Protein AF-A0A2W4S541-F1 (afdb_monomer_lite)

Foldseek 3Di:
DDDDDPDPDPDDDDPPDDDPPPQADPDLDQPQAQPDFAWEDDDQKIWTHRLAFQKIWIAGVVGHTDDIQGDDDDFAFCDPVNLVVVLVVLVPDDDDPRHDPVCSVCSSVPHDHDRTHGQFHYWYAAPQRKIWTWGRDDPPDFKIKIFIAHNVNHTQDIDIDDGQWDFPHHYPFWTWTWHADPVRDIDTDIDTDDRPDDPPDD

Sequence (202 aa):
MGQPVNRITAARESPRWGHDIGGLPPALYVPFSVEMFPFAFHDTTVYVGTGTTFSVRRWANSGSLLAEVRWQGALRPVSQADAERYREVMERRARPRHFDSRAWNRYPSEVPFPEFMPTYQRLLVDTEGNLWVEQFRTPWEDQPRWWVFDTQGVWLGEVVTPKYFYIFEIGTDYLLGVRRDQLGVEHVTMLPLLRDGRRDAH

pLDDT: mean 82.74, std 19.47, range [33.94, 98.31]

Structure (mmCIF, N/CA/C/O backbone):
data_AF-A0A2W4S541-F1
#
_entry.id   AF-A0A2W4S541-F1
#
loop_
_atom_site.group_PDB
_atom_site.id
_atom_site.type_symbol
_atom_site.label_atom_id
_atom_site.label_alt_id
_atom_site.label_comp_id
_atom_site.label_asym_id
_atom_site.label_entity_id
_atom_site.label_seq_id
_atom_site.pdbx_PDB_ins_code
_atom_site.Cartn_x
_atom_site.Cartn_y
_atom_site.Cartn_z
_atom_site.occupancy
_atom_site.B_iso_or_equiv
_atom_site.auth_seq_id
_atom_site.auth_comp_id
_atom_site.auth_asym_id
_atom_site.auth_atom_id
_atom_site.pdbx_PDB_model_num
ATOM 1 N N . MET A 1 1 ? -25.458 -20.809 14.751 1.00 36.53 1 MET A N 1
ATOM 2 C CA . MET A 1 1 ? -24.909 -21.324 13.477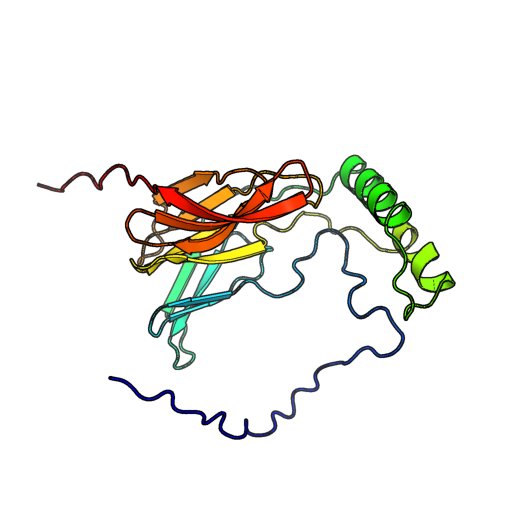 1.00 36.53 1 MET A CA 1
ATOM 3 C C . MET A 1 1 ? -25.489 -20.481 12.354 1.00 36.53 1 MET A C 1
ATOM 5 O O . MET A 1 1 ? -26.666 -20.628 12.051 1.00 36.53 1 MET A O 1
ATOM 9 N N . GLY A 1 2 ? -24.728 -19.512 11.841 1.00 34.47 2 GLY A N 1
ATOM 10 C CA . GLY A 1 2 ? -25.192 -18.628 10.769 1.00 34.47 2 GLY A CA 1
ATOM 11 C C . GLY A 1 2 ? -25.123 -19.354 9.432 1.00 34.47 2 GLY A C 1
ATOM 12 O O . GLY A 1 2 ? -24.052 -19.814 9.047 1.00 34.47 2 GLY A O 1
ATOM 13 N N . GLN A 1 3 ? -26.259 -19.505 8.753 1.00 34.78 3 GLN A N 1
ATOM 14 C CA . GLN A 1 3 ? -26.269 -20.053 7.401 1.00 34.78 3 GLN A CA 1
ATOM 15 C C . GLN A 1 3 ? -25.716 -19.012 6.416 1.00 34.78 3 GLN A C 1
ATOM 17 O O . GLN A 1 3 ? -26.119 -17.849 6.493 1.00 34.78 3 GLN A O 1
ATOM 22 N N . PRO A 1 4 ? -24.818 -19.391 5.489 1.00 36.41 4 PRO A N 1
ATOM 23 C CA . PRO A 1 4 ? -24.344 -18.481 4.458 1.00 36.41 4 PRO A CA 1
ATOM 24 C C . PRO A 1 4 ? -25.509 -18.093 3.542 1.00 36.41 4 PRO A C 1
ATOM 26 O O . PRO A 1 4 ? -26.134 -18.937 2.898 1.00 36.41 4 PRO A O 1
ATOM 29 N N . VAL A 1 5 ? -25.814 -16.798 3.486 1.00 45.81 5 VAL A N 1
ATOM 30 C CA . VAL A 1 5 ? -26.844 -16.266 2.594 1.00 45.81 5 VAL A CA 1
ATOM 31 C C . VAL A 1 5 ? -26.219 -16.108 1.208 1.00 45.81 5 VAL A C 1
ATOM 33 O O . VAL A 1 5 ? -25.617 -15.085 0.898 1.00 45.81 5 VAL A O 1
ATOM 36 N N . ASN A 1 6 ? -26.354 -17.131 0.361 1.00 41.34 6 ASN A N 1
ATOM 37 C CA . ASN A 1 6 ? -25.975 -17.106 -1.060 1.00 41.34 6 ASN A CA 1
ATOM 38 C C . ASN A 1 6 ? -26.926 -16.207 -1.880 1.00 41.34 6 ASN A C 1
ATOM 40 O O . ASN A 1 6 ? -27.585 -16.653 -2.818 1.00 41.34 6 ASN A O 1
ATOM 44 N N . ARG A 1 7 ? -27.040 -14.925 -1.524 1.00 41.69 7 ARG A N 1
ATOM 45 C CA . ARG A 1 7 ? -27.699 -13.919 -2.362 1.00 41.69 7 ARG A CA 1
ATOM 46 C C . ARG A 1 7 ? -26.689 -12.862 -2.770 1.00 41.69 7 ARG A C 1
ATOM 48 O O . ARG A 1 7 ? -26.536 -11.837 -2.116 1.00 41.69 7 ARG A O 1
ATOM 55 N N . ILE A 1 8 ? -26.060 -13.094 -3.915 1.00 48.28 8 ILE A N 1
ATOM 56 C CA . ILE A 1 8 ? -25.584 -11.999 -4.754 1.00 48.28 8 ILE A CA 1
ATOM 57 C C . ILE A 1 8 ? -26.853 -11.425 -5.391 1.00 48.28 8 ILE A C 1
ATOM 59 O O . ILE A 1 8 ? -27.434 -12.029 -6.290 1.00 48.28 8 ILE A O 1
ATOM 63 N N . THR A 1 9 ? -27.374 -10.327 -4.841 1.00 47.88 9 THR A N 1
ATOM 64 C CA . THR A 1 9 ? -28.484 -9.609 -5.483 1.00 47.88 9 THR A CA 1
ATOM 65 C C . THR A 1 9 ? -27.990 -9.078 -6.826 1.00 47.88 9 THR A C 1
ATOM 67 O O . THR A 1 9 ? -26.821 -8.705 -6.939 1.00 47.88 9 THR A O 1
ATOM 70 N N . ALA A 1 10 ? -28.857 -9.035 -7.840 1.00 44.69 10 ALA A N 1
ATOM 71 C CA . ALA A 1 10 ? -28.513 -8.401 -9.106 1.00 44.69 10 ALA A CA 1
ATOM 72 C C . ALA A 1 10 ? -28.068 -6.960 -8.823 1.00 44.69 10 ALA A C 1
ATOM 74 O O . ALA A 1 10 ? -28.863 -6.136 -8.360 1.00 44.69 10 ALA A O 1
ATOM 75 N N . ALA A 1 11 ? -26.786 -6.662 -9.048 1.00 45.53 11 ALA A N 1
ATOM 76 C CA . ALA A 1 11 ? -26.329 -5.286 -9.070 1.00 45.53 11 ALA A CA 1
ATOM 77 C C . ALA A 1 11 ? -27.187 -4.569 -10.117 1.00 45.53 11 ALA A C 1
ATOM 79 O O . ALA A 1 11 ? -27.281 -5.038 -11.252 1.00 45.53 11 ALA A O 1
ATOM 80 N N . ARG A 1 12 ? -27.864 -3.476 -9.735 1.00 41.66 12 ARG A N 1
ATOM 81 C CA . ARG A 1 12 ? -28.489 -2.596 -10.730 1.00 41.66 12 ARG A CA 1
ATOM 82 C C . ARG A 1 12 ? -27.408 -2.272 -11.745 1.00 41.66 12 ARG A C 1
ATOM 84 O O . ARG A 1 12 ? -26.346 -1.804 -11.333 1.00 41.66 12 ARG A O 1
ATOM 91 N N . GLU A 1 13 ? -27.677 -2.550 -13.018 1.00 40.62 13 GLU A N 1
ATOM 92 C CA . GLU A 1 13 ? -26.783 -2.193 -14.112 1.00 40.62 13 GLU A CA 1
ATOM 93 C C . GLU A 1 13 ? -26.342 -0.746 -13.904 1.00 40.62 13 GLU A C 1
ATOM 95 O O . GLU A 1 13 ? -27.140 0.195 -13.927 1.00 40.62 13 GLU A O 1
ATOM 100 N N . SER A 1 14 ? -25.068 -0.579 -13.568 1.00 37.69 14 SER A N 1
ATOM 101 C CA . SER A 1 14 ? -24.466 0.735 -13.551 1.00 37.69 14 SER A CA 1
ATOM 102 C C . SER A 1 14 ? -24.134 1.036 -15.007 1.00 37.69 14 SER A C 1
ATOM 104 O O . SER A 1 14 ? -23.421 0.242 -15.615 1.00 37.69 14 SER A O 1
ATOM 106 N N . PRO A 1 15 ? -24.550 2.176 -15.579 1.00 33.94 15 PRO A N 1
ATOM 107 C CA . PRO A 1 15 ? -24.116 2.595 -16.915 1.00 33.94 15 PRO A CA 1
ATOM 108 C C . PRO A 1 15 ? -22.627 2.997 -16.942 1.00 33.94 15 PRO A C 1
ATOM 110 O O . PRO A 1 15 ? -22.165 3.671 -17.861 1.00 33.94 15 PRO A O 1
ATOM 113 N N . ARG A 1 16 ? -21.860 2.629 -15.907 1.00 40.94 16 ARG A N 1
ATOM 114 C CA . ARG A 1 16 ? -20.414 2.788 -15.851 1.00 40.94 16 ARG A CA 1
ATOM 115 C C . ARG A 1 16 ? -19.795 1.683 -16.689 1.00 40.94 16 ARG A C 1
ATOM 117 O O . ARG A 1 16 ? -19.621 0.557 -16.236 1.00 40.94 16 ARG A O 1
ATOM 124 N N . TRP A 1 17 ? -19.482 2.044 -17.922 1.00 40.72 17 TRP A N 1
ATOM 125 C CA . TRP A 1 17 ? -18.640 1.273 -18.816 1.00 40.72 17 TRP A CA 1
ATOM 126 C C . TRP A 1 17 ? -17.334 0.902 -18.101 1.00 40.72 17 TRP A C 1
ATOM 128 O O . TRP A 1 17 ? -16.545 1.773 -17.740 1.00 40.72 17 TRP A O 1
ATOM 138 N N . GLY A 1 18 ? -17.118 -0.393 -17.877 1.00 45.09 18 GLY A N 1
ATOM 139 C CA . GLY A 1 18 ? -15.777 -0.924 -17.680 1.00 45.09 18 GLY A CA 1
ATOM 140 C C . GLY A 1 18 ? -15.145 -1.061 -19.057 1.00 45.09 18 GLY A C 1
ATOM 141 O O . GLY A 1 18 ? -15.706 -1.732 -19.921 1.00 45.09 18 GLY A O 1
ATOM 142 N N . HIS A 1 19 ? -14.019 -0.396 -19.293 1.00 38.44 19 HIS A N 1
ATOM 143 C CA . HIS A 1 19 ? -13.246 -0.648 -20.501 1.00 38.44 19 HIS A CA 1
ATOM 144 C C . HIS A 1 19 ? -12.599 -2.030 -20.376 1.00 38.44 19 HIS A C 1
ATOM 146 O O . HIS A 1 19 ? -11.595 -2.181 -19.686 1.00 38.44 19 HIS A O 1
ATOM 152 N N . ASP A 1 20 ? -13.172 -3.032 -21.041 1.00 40.34 20 ASP A N 1
ATOM 153 C CA . ASP A 1 20 ? -12.415 -4.221 -21.417 1.00 40.34 20 ASP A CA 1
ATOM 154 C C . ASP A 1 20 ? -11.566 -3.839 -22.631 1.00 40.34 20 ASP A C 1
ATOM 156 O O . ASP A 1 20 ? -12.076 -3.610 -23.733 1.00 40.34 20 ASP A O 1
ATOM 160 N N . ILE A 1 21 ? -10.268 -3.650 -22.408 1.00 42.09 21 ILE A N 1
ATOM 161 C CA . ILE A 1 21 ? -9.333 -3.261 -23.461 1.00 42.09 21 ILE A CA 1
ATOM 162 C C . ILE A 1 21 ? -8.914 -4.529 -24.214 1.00 42.09 21 ILE A C 1
ATOM 164 O O . ILE A 1 21 ? -7.784 -4.999 -24.108 1.00 42.09 21 ILE A O 1
ATOM 168 N N . GLY A 1 22 ? -9.844 -5.112 -24.968 1.00 35.97 22 GLY A N 1
ATOM 169 C CA . GLY A 1 22 ? -9.565 -6.262 -25.821 1.00 35.97 22 GLY A CA 1
ATOM 170 C C . GLY A 1 22 ? -8.505 -5.930 -26.880 1.00 35.97 22 GLY A C 1
ATOM 171 O O . GLY A 1 22 ? -8.660 -4.989 -27.655 1.00 35.97 22 GLY A O 1
ATOM 172 N N . GLY A 1 23 ? -7.423 -6.713 -26.925 1.00 46.31 23 GLY A N 1
ATOM 173 C CA . GLY A 1 23 ? -6.387 -6.640 -27.968 1.00 46.31 23 GLY A CA 1
ATOM 174 C C . GLY A 1 23 ? -5.182 -5.747 -27.653 1.00 46.31 23 GLY A C 1
ATOM 175 O O . GLY A 1 23 ? -4.138 -5.903 -28.286 1.00 46.31 23 GLY A O 1
ATOM 176 N N . LEU A 1 24 ? -5.269 -4.889 -26.637 1.00 45.06 24 LEU A N 1
ATOM 177 C CA . LEU A 1 24 ? -4.089 -4.418 -25.915 1.00 45.06 24 LEU A CA 1
ATOM 178 C C . LEU A 1 24 ? -3.865 -5.370 -24.742 1.00 45.06 24 LEU A C 1
ATOM 180 O O . LEU A 1 24 ? -4.820 -5.965 -24.247 1.00 45.06 24 LEU A O 1
ATOM 184 N N . PRO A 1 25 ? -2.631 -5.564 -24.276 1.00 49.47 25 PRO A N 1
ATOM 185 C CA . PRO A 1 25 ? -2.448 -6.247 -23.017 1.00 49.47 25 PRO A CA 1
ATOM 186 C C . PRO A 1 25 ? -3.213 -5.504 -21.915 1.00 49.47 25 PRO A C 1
ATOM 188 O O . PRO A 1 25 ? -2.869 -4.348 -21.670 1.00 49.47 25 PRO A O 1
ATOM 191 N N . PRO A 1 26 ? -4.199 -6.120 -21.222 1.00 45.16 26 PRO A N 1
ATOM 192 C CA . PRO A 1 26 ? -5.021 -5.458 -20.197 1.00 45.16 26 PRO A CA 1
ATOM 193 C C . PRO A 1 26 ? -4.237 -4.955 -18.970 1.00 45.16 26 PRO A C 1
ATOM 195 O O . PRO A 1 26 ? -4.822 -4.565 -17.971 1.00 45.16 26 PRO A O 1
ATOM 198 N N . ALA A 1 27 ? -2.909 -5.034 -19.018 1.00 48.97 27 ALA A N 1
ATOM 199 C CA . ALA A 1 27 ? -2.000 -5.026 -17.887 1.00 48.97 27 ALA A CA 1
ATOM 200 C C . ALA A 1 27 ? -0.579 -4.609 -18.310 1.00 48.97 27 ALA A C 1
ATOM 202 O O . ALA A 1 27 ? 0.415 -5.041 -17.728 1.00 48.97 27 ALA A O 1
ATOM 203 N N . LEU A 1 28 ? -0.434 -3.812 -19.368 1.00 52.59 28 LEU A N 1
ATOM 204 C CA . LEU A 1 28 ? 0.818 -3.099 -19.594 1.00 52.59 28 LEU A CA 1
ATOM 205 C C . LEU A 1 28 ? 0.738 -1.774 -18.822 1.00 52.59 28 LEU A C 1
ATOM 207 O O . LEU A 1 28 ? 0.406 -0.712 -19.341 1.00 52.59 28 LEU A O 1
ATOM 211 N N . TYR A 1 29 ? 0.927 -1.938 -17.510 1.00 63.91 29 TYR A N 1
ATOM 212 C CA . TYR A 1 29 ? 0.880 -0.922 -16.466 1.00 63.91 29 TYR A CA 1
ATOM 213 C C . TYR A 1 29 ? 1.952 0.127 -16.679 1.00 63.91 29 TYR A C 1
ATOM 215 O O . TYR A 1 29 ? 3.129 -0.242 -16.731 1.00 63.91 29 TYR A O 1
ATOM 223 N N . VAL A 1 30 ? 1.570 1.409 -16.665 1.00 72.56 30 VAL A N 1
ATOM 224 C CA . VAL A 1 30 ? 2.531 2.511 -16.501 1.00 72.56 30 VAL A CA 1
ATOM 225 C C . VAL A 1 30 ? 3.562 2.071 -15.451 1.00 72.56 30 VAL A C 1
ATOM 227 O O . VAL A 1 30 ? 3.147 1.662 -14.359 1.00 72.56 30 VAL A O 1
ATOM 230 N N . PRO A 1 31 ? 4.865 2.013 -15.787 1.00 84.62 31 PRO A N 1
ATOM 231 C CA . PRO A 1 31 ? 5.891 1.544 -14.878 1.00 84.62 31 PRO A CA 1
ATOM 232 C C . PRO A 1 31 ? 5.725 2.206 -13.520 1.00 84.62 31 PRO A C 1
ATOM 234 O O . PRO A 1 31 ? 5.473 3.404 -13.444 1.00 84.62 31 PRO A O 1
ATOM 237 N N . PHE A 1 32 ? 5.833 1.416 -12.456 1.00 87.94 32 PHE A N 1
ATOM 238 C CA . PHE A 1 32 ? 5.647 1.913 -11.094 1.00 87.94 32 PHE A CA 1
ATOM 239 C C . PHE A 1 32 ? 4.286 2.595 -10.869 1.00 87.94 32 PHE A C 1
ATOM 241 O O . PHE A 1 32 ? 4.205 3.643 -10.244 1.00 87.94 32 PHE A O 1
ATOM 248 N N . SER A 1 33 ? 3.198 2.016 -11.374 1.00 82.75 33 SER A N 1
ATOM 249 C CA . SER A 1 33 ? 1.837 2.434 -11.021 1.00 82.75 33 SER A CA 1
ATOM 250 C C . SER A 1 33 ? 1.198 1.462 -10.037 1.00 82.75 33 SER A C 1
ATOM 252 O O . SER A 1 33 ? 1.623 0.314 -9.896 1.00 82.75 33 SER A O 1
ATOM 254 N N . VAL A 1 34 ? 0.170 1.938 -9.338 1.00 79.69 34 VAL A N 1
ATOM 255 C CA . VAL A 1 34 ? -0.677 1.088 -8.502 1.00 79.69 34 VAL A CA 1
ATOM 256 C C . VAL A 1 34 ? -1.827 0.587 -9.372 1.00 79.69 34 VAL A C 1
ATOM 258 O O . VAL A 1 34 ? -2.580 1.394 -9.912 1.00 79.69 34 VAL A O 1
ATOM 261 N N . GLU A 1 35 ? -1.937 -0.733 -9.544 1.00 63.09 35 GLU A N 1
ATOM 262 C CA . GLU A 1 35 ? -2.880 -1.351 -10.495 1.00 63.09 35 GLU A CA 1
ATOM 263 C C . GLU A 1 35 ? -4.349 -1.028 -10.185 1.00 63.09 35 GLU A C 1
ATOM 265 O O . GLU A 1 35 ? -5.175 -0.876 -11.082 1.00 63.09 35 GLU A O 1
ATOM 270 N N . MET A 1 36 ? -4.665 -0.907 -8.898 1.00 68.19 36 MET A N 1
ATOM 271 C CA . MET A 1 36 ? -5.979 -0.560 -8.380 1.00 68.19 36 MET A CA 1
ATOM 272 C C . MET A 1 36 ? -5.788 0.391 -7.206 1.00 68.19 36 MET A C 1
ATOM 274 O O . MET A 1 36 ? -4.907 0.173 -6.376 1.00 68.19 36 MET A O 1
ATOM 278 N N . PHE A 1 37 ? -6.621 1.427 -7.115 1.00 77.94 37 PHE A N 1
ATOM 279 C CA . PHE A 1 37 ? -6.626 2.322 -5.960 1.00 77.94 37 PHE A CA 1
ATOM 280 C C . PHE A 1 37 ? -6.703 1.497 -4.664 1.00 77.94 37 PHE A C 1
ATOM 282 O O . PHE A 1 37 ? -7.662 0.731 -4.506 1.00 77.94 37 PHE A O 1
ATOM 289 N N . PRO A 1 38 ? -5.712 1.602 -3.758 1.00 89.69 38 PRO A N 1
ATOM 290 C CA . PRO A 1 38 ? -5.692 0.791 -2.554 1.00 89.69 38 PRO A CA 1
ATOM 291 C C . PRO A 1 38 ? -6.937 1.049 -1.713 1.00 89.69 38 PRO A C 1
ATOM 293 O O . PRO A 1 38 ? -7.277 2.199 -1.425 1.00 89.69 38 PRO A O 1
ATOM 296 N N . PHE A 1 39 ? -7.604 -0.020 -1.293 1.00 94.62 39 PHE A N 1
ATOM 297 C CA . PHE A 1 39 ? -8.741 0.069 -0.391 1.00 94.62 39 PHE A CA 1
ATOM 298 C C . PHE A 1 39 ? -8.688 -1.021 0.673 1.00 94.62 39 PHE A C 1
ATOM 300 O O . PHE A 1 39 ? -8.081 -2.072 0.477 1.00 94.62 39 PHE A O 1
ATOM 307 N N . ALA A 1 40 ? -9.346 -0.757 1.794 1.00 95.38 40 ALA A N 1
ATOM 308 C CA . ALA A 1 40 ? -9.603 -1.737 2.837 1.00 95.38 40 ALA A CA 1
ATOM 309 C C . ALA A 1 40 ? -10.965 -1.461 3.477 1.00 95.38 40 ALA A C 1
ATOM 311 O O . ALA A 1 40 ? -11.540 -0.382 3.314 1.00 95.38 40 ALA A O 1
ATOM 312 N N . PHE A 1 41 ? -11.488 -2.436 4.206 1.00 92.94 41 PHE A N 1
ATOM 313 C CA . PHE A 1 41 ? -12.773 -2.327 4.876 1.00 92.94 41 PHE A CA 1
ATOM 314 C C . PHE A 1 41 ? -12.702 -2.957 6.258 1.00 92.94 41 PHE A C 1
ATOM 316 O O . PHE A 1 41 ? -12.075 -3.999 6.429 1.00 92.94 41 PHE A O 1
ATOM 323 N N . HIS A 1 42 ? -13.370 -2.327 7.215 1.00 92.44 42 HIS A N 1
ATOM 324 C CA . HIS A 1 42 ? -13.561 -2.853 8.558 1.00 92.44 42 HIS A CA 1
ATOM 325 C C . HIS A 1 42 ? -14.909 -2.367 9.094 1.00 92.44 42 HIS A C 1
ATOM 327 O O . HIS A 1 42 ? -15.207 -1.171 9.036 1.00 92.44 42 HIS A O 1
ATOM 333 N N . ASP A 1 43 ? -15.732 -3.294 9.581 1.00 91.31 43 ASP A N 1
ATOM 334 C CA . ASP A 1 43 ? -17.096 -3.079 10.078 1.00 91.31 43 ASP A CA 1
ATOM 335 C C . ASP A 1 43 ? -18.044 -2.324 9.139 1.00 91.31 43 ASP A C 1
ATOM 337 O O . ASP A 1 43 ? -18.782 -2.923 8.366 1.00 91.31 43 ASP A O 1
ATOM 341 N N . THR A 1 44 ? -18.091 -0.998 9.248 1.00 92.50 44 THR A N 1
ATOM 342 C CA . THR A 1 44 ? -18.932 -0.101 8.435 1.00 92.50 44 THR A CA 1
ATOM 343 C C . THR A 1 44 ? -18.109 1.005 7.783 1.00 92.50 44 THR A C 1
ATOM 345 O O . THR A 1 44 ? -18.655 1.969 7.248 1.00 92.50 44 THR A O 1
ATOM 348 N N . THR A 1 45 ? -16.787 0.860 7.816 1.00 93.25 45 THR A N 1
ATOM 349 C CA . THR A 1 45 ? -15.825 1.872 7.410 1.00 93.25 45 THR A CA 1
ATOM 350 C C . THR A 1 45 ? -15.018 1.387 6.213 1.00 93.25 45 THR A C 1
ATOM 352 O O . THR A 1 45 ? -14.401 0.324 6.251 1.00 93.25 45 THR A O 1
ATOM 355 N N . VAL A 1 46 ? -14.991 2.191 5.152 1.00 95.12 46 VAL A N 1
ATOM 356 C CA . VAL A 1 46 ? -14.200 1.954 3.940 1.00 9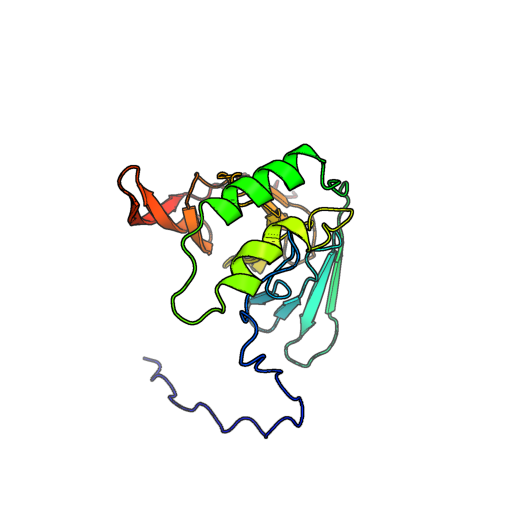5.12 46 VAL A CA 1
ATOM 357 C C . VAL A 1 46 ? -13.018 2.920 3.922 1.00 95.12 46 VAL A C 1
ATOM 359 O O . VAL A 1 46 ? -13.193 4.134 4.023 1.00 95.12 46 VAL A O 1
ATOM 362 N N . TYR A 1 47 ? -11.814 2.395 3.748 1.00 96.62 47 TYR A N 1
ATOM 363 C CA . TYR A 1 47 ? -10.590 3.166 3.558 1.00 96.62 47 TYR A CA 1
ATOM 364 C C . TYR A 1 47 ? -10.245 3.160 2.075 1.00 96.62 47 TYR A C 1
ATOM 366 O O . TYR A 1 47 ? -10.217 2.095 1.465 1.00 96.62 47 TYR A O 1
ATOM 374 N N . VAL A 1 48 ? -9.993 4.330 1.493 1.00 95.56 48 VAL A N 1
ATOM 375 C CA . VAL A 1 48 ? -9.659 4.478 0.072 1.00 95.56 48 VAL A CA 1
ATOM 376 C C . VAL A 1 48 ? -8.483 5.428 -0.077 1.00 95.56 48 VAL A C 1
ATOM 378 O O . VAL A 1 48 ? -8.501 6.551 0.434 1.00 95.56 48 VAL A O 1
ATOM 381 N N . GLY A 1 49 ? -7.472 4.977 -0.805 1.00 93.81 49 GLY A N 1
ATOM 382 C CA . GLY A 1 49 ? -6.264 5.720 -1.109 1.00 93.81 49 GLY A CA 1
ATOM 383 C C . GLY A 1 49 ? -5.993 5.795 -2.607 1.00 93.81 49 GLY A C 1
ATOM 384 O O . GLY A 1 49 ? -6.475 4.966 -3.373 1.00 93.81 49 GLY A O 1
ATOM 385 N N . THR A 1 50 ? -5.204 6.779 -3.039 1.00 90.62 50 THR A N 1
ATOM 386 C CA . THR A 1 50 ? -4.705 6.831 -4.425 1.00 90.62 50 THR A CA 1
ATOM 387 C C . THR A 1 50 ? -3.371 6.111 -4.591 1.00 90.62 50 THR A C 1
ATOM 389 O O . THR A 1 50 ? -2.995 5.786 -5.712 1.00 90.62 50 THR A O 1
ATOM 392 N N . GLY A 1 51 ? -2.639 5.899 -3.493 1.00 92.94 51 GLY A N 1
ATOM 393 C CA . GLY A 1 51 ? -1.270 5.386 -3.515 1.00 92.94 51 GLY A CA 1
ATOM 394 C C . GLY A 1 51 ? -0.224 6.396 -3.989 1.00 92.94 51 GLY A C 1
ATOM 395 O O . GLY A 1 51 ? 0.943 6.049 -4.064 1.00 92.94 51 GLY A O 1
ATOM 396 N N . THR A 1 52 ? -0.601 7.637 -4.309 1.00 91.94 52 THR A N 1
ATOM 397 C CA . THR A 1 52 ? 0.311 8.664 -4.859 1.00 91.94 52 THR A CA 1
ATOM 398 C C . THR A 1 52 ? 0.501 9.873 -3.944 1.00 91.94 52 THR A C 1
ATOM 400 O O . THR A 1 52 ? 1.355 10.718 -4.195 1.00 91.94 52 THR A O 1
ATOM 403 N N . THR A 1 53 ? -0.274 9.958 -2.865 1.00 93.50 53 THR A N 1
ATOM 404 C CA . THR A 1 53 ? -0.164 10.987 -1.824 1.00 93.50 53 THR A CA 1
ATOM 405 C C . THR A 1 53 ? -0.007 10.326 -0.462 1.00 93.50 53 THR A C 1
ATOM 407 O O . THR A 1 53 ? -0.370 9.167 -0.294 1.00 93.50 53 THR A O 1
ATOM 410 N N . PHE A 1 54 ? 0.504 11.040 0.541 1.00 96.94 54 PHE A N 1
ATOM 411 C CA . PHE A 1 54 ? 0.560 10.552 1.927 1.00 96.94 54 PHE A CA 1
ATOM 412 C C . PHE A 1 54 ? -0.773 10.779 2.653 1.00 96.94 54 PHE A C 1
ATOM 414 O O . PHE A 1 54 ? -0.859 11.491 3.657 1.00 96.94 54 PHE A O 1
ATOM 421 N N . SER A 1 55 ? -1.849 10.235 2.078 1.00 97.12 55 SER A N 1
ATOM 422 C CA . SER A 1 55 ? -3.166 10.260 2.702 1.00 97.12 55 SER A CA 1
ATOM 423 C C . SER A 1 55 ? -4.043 9.074 2.323 1.00 97.12 55 SER A C 1
ATOM 425 O O . SER A 1 55 ? -3.906 8.506 1.240 1.00 97.12 55 SER A O 1
ATOM 427 N N . VAL A 1 56 ? -4.966 8.723 3.218 1.00 97.88 56 VAL A N 1
ATOM 428 C CA . VAL A 1 56 ? -6.036 7.740 3.012 1.00 97.88 56 VAL A CA 1
ATOM 429 C C . VAL A 1 56 ? -7.339 8.354 3.507 1.00 97.88 56 VAL A C 1
ATOM 431 O O . VAL A 1 56 ? -7.426 8.834 4.637 1.00 97.88 56 VAL A O 1
ATOM 434 N N . ARG A 1 57 ? -8.376 8.340 2.670 1.00 97.12 57 ARG A N 1
ATOM 435 C CA . ARG A 1 57 ? -9.710 8.807 3.061 1.00 97.12 57 ARG A CA 1
ATOM 436 C C . ARG A 1 57 ? -10.501 7.678 3.684 1.00 97.12 57 ARG A C 1
ATOM 438 O O . ARG A 1 57 ? -10.467 6.546 3.205 1.00 97.12 57 ARG A O 1
ATOM 445 N N . ARG A 1 58 ? -11.259 8.019 4.716 1.00 95.62 58 ARG A N 1
ATOM 446 C CA . ARG A 1 58 ? -12.103 7.099 5.459 1.00 95.62 58 ARG A CA 1
ATOM 447 C C . ARG A 1 58 ? -13.560 7.480 5.262 1.00 95.62 58 ARG A C 1
ATOM 449 O O . ARG A 1 58 ? -13.944 8.619 5.513 1.00 95.62 58 ARG A O 1
ATOM 456 N N . TRP A 1 59 ? -14.362 6.530 4.821 1.00 95.69 59 TRP A N 1
ATOM 457 C CA . TRP A 1 59 ? -15.754 6.718 4.442 1.00 95.69 59 TRP A CA 1
ATOM 458 C C . TRP A 1 59 ? -16.645 5.808 5.274 1.00 95.69 59 TRP A C 1
ATOM 460 O O . TRP A 1 59 ? -16.266 4.682 5.588 1.00 95.69 59 TRP A O 1
ATOM 470 N N . ALA A 1 60 ? -17.840 6.278 5.603 1.00 93.12 60 ALA A N 1
ATOM 471 C CA . ALA A 1 60 ? -18.899 5.408 6.082 1.00 93.12 60 ALA A CA 1
ATOM 472 C C . ALA A 1 60 ? -19.420 4.550 4.921 1.00 93.12 60 ALA A C 1
ATOM 474 O O . ALA A 1 60 ? -19.384 4.969 3.761 1.00 93.12 60 ALA A O 1
ATOM 475 N N . ASN A 1 61 ? -19.990 3.388 5.227 1.00 88.69 61 ASN A N 1
ATOM 476 C CA . ASN A 1 61 ? -20.678 2.541 4.248 1.00 88.69 61 ASN A CA 1
ATOM 477 C C . ASN A 1 61 ? -21.883 3.236 3.576 1.00 88.69 61 ASN A C 1
ATOM 479 O O . ASN A 1 61 ? -22.331 2.792 2.522 1.00 88.69 61 ASN A O 1
ATOM 483 N N . SER A 1 62 ? -22.374 4.342 4.145 1.00 92.19 62 SER A N 1
ATOM 484 C CA . SER A 1 62 ? -23.375 5.226 3.539 1.00 92.19 62 SER A CA 1
ATOM 485 C C . SER A 1 62 ? -22.828 6.105 2.406 1.00 92.19 62 SER A C 1
ATOM 487 O O . SER A 1 62 ? -23.610 6.724 1.689 1.00 92.19 62 SER A O 1
ATOM 489 N N . GLY A 1 63 ? -21.502 6.190 2.249 1.00 91.69 63 GLY A N 1
ATOM 490 C CA . GLY A 1 63 ? -20.826 7.071 1.295 1.00 91.69 63 GLY A CA 1
ATOM 491 C C . GLY A 1 63 ? -20.434 8.443 1.854 1.00 91.69 63 GLY A C 1
ATOM 492 O O . GLY A 1 63 ? -19.853 9.245 1.126 1.00 91.69 63 GLY A O 1
ATOM 493 N N . SER A 1 64 ? -20.706 8.731 3.131 1.00 95.38 64 SER A N 1
ATOM 494 C CA . SER A 1 64 ? -20.259 9.972 3.780 1.00 95.38 64 SER A CA 1
ATOM 495 C C . SER A 1 64 ? -18.766 9.922 4.119 1.00 95.38 64 SER A C 1
ATOM 497 O O . SER A 1 64 ? -18.290 8.930 4.674 1.00 95.38 64 SER A O 1
ATOM 499 N N . LEU A 1 65 ? -18.024 10.997 3.835 1.00 95.94 65 LEU A N 1
ATOM 500 C CA . LEU A 1 65 ? -16.627 11.124 4.259 1.00 95.94 65 LEU A CA 1
ATOM 501 C C . LEU A 1 65 ? -16.573 11.296 5.783 1.00 95.94 65 LEU A C 1
ATOM 503 O O . LEU A 1 65 ? -17.169 12.228 6.315 1.00 95.94 65 LEU A O 1
ATOM 507 N N . LEU A 1 66 ? -15.861 10.405 6.472 1.00 95.12 66 LEU A N 1
ATOM 508 C CA . LEU A 1 66 ? -15.665 10.459 7.923 1.00 95.12 66 LEU A CA 1
ATOM 509 C C . LEU A 1 66 ? -14.428 11.277 8.287 1.00 95.12 66 LEU A C 1
ATOM 511 O O . LEU A 1 66 ? -14.484 12.120 9.175 1.00 95.12 66 LEU A O 1
ATOM 515 N N . ALA A 1 67 ? -13.305 10.997 7.626 1.00 95.19 67 ALA A N 1
ATOM 516 C CA . ALA A 1 67 ? -12.019 11.620 7.915 1.00 95.19 67 ALA A CA 1
ATOM 517 C C . ALA A 1 67 ? -11.030 11.406 6.762 1.00 95.19 67 ALA A C 1
ATOM 519 O O . ALA A 1 67 ? -11.257 10.605 5.853 1.00 95.19 67 ALA A O 1
ATOM 520 N N . GLU A 1 68 ? -9.888 12.080 6.839 1.00 97.12 68 GLU A N 1
ATOM 521 C CA . GLU A 1 68 ? -8.720 11.783 6.018 1.00 97.12 68 GLU A CA 1
ATOM 522 C C . GLU A 1 68 ? -7.500 11.616 6.922 1.00 97.12 68 GLU A C 1
ATOM 524 O O . GLU A 1 68 ? -7.095 12.551 7.608 1.00 97.12 68 GLU A O 1
ATOM 529 N N . VAL A 1 69 ? -6.922 10.417 6.915 1.00 97.31 69 VAL A N 1
ATOM 530 C CA . VAL A 1 69 ? -5.665 10.118 7.602 1.00 97.31 69 VAL A CA 1
ATOM 531 C C . VAL A 1 69 ? -4.545 10.665 6.731 1.00 97.31 69 VAL A C 1
ATOM 533 O O . VAL A 1 69 ? -4.379 10.218 5.598 1.00 97.31 69 VAL A O 1
ATOM 536 N N . ARG A 1 70 ? -3.809 11.659 7.228 1.00 97.25 70 ARG A N 1
ATOM 537 C CA . ARG A 1 70 ? -2.698 12.312 6.522 1.00 97.25 70 ARG A CA 1
ATOM 538 C C . ARG A 1 70 ? -1.428 12.163 7.338 1.00 97.25 70 ARG A C 1
ATOM 540 O O . ARG A 1 70 ? -1.464 12.303 8.557 1.00 97.25 70 ARG A O 1
ATOM 547 N N . TRP A 1 71 ? -0.309 11.939 6.666 1.00 96.69 71 TRP A N 1
ATOM 548 C CA . TRP A 1 71 ? 0.996 11.888 7.314 1.00 96.69 71 TRP A CA 1
ATOM 549 C C . TRP A 1 71 ? 2.064 12.547 6.450 1.00 96.69 71 TRP A C 1
ATOM 551 O O . TRP A 1 71 ? 1.833 12.889 5.290 1.00 96.69 71 TRP A O 1
ATOM 561 N N . GLN A 1 72 ? 3.225 12.790 7.049 1.00 95.31 72 GLN A N 1
ATOM 562 C CA . GLN A 1 72 ? 4.364 13.365 6.345 1.00 95.31 72 GLN A CA 1
ATOM 563 C C . GLN A 1 72 ? 5.234 12.255 5.760 1.00 95.31 72 GLN A C 1
ATOM 565 O O . GLN A 1 72 ? 5.441 11.215 6.383 1.00 95.31 72 GLN A O 1
ATOM 570 N N . GLY A 1 73 ? 5.767 12.505 4.571 1.00 92.69 73 GLY A N 1
ATOM 571 C CA . GLY A 1 73 ? 6.703 11.623 3.894 1.00 92.69 73 GLY A CA 1
ATOM 572 C C . GLY A 1 73 ? 7.355 12.337 2.715 1.00 92.69 73 GLY A C 1
ATOM 573 O O . GLY A 1 73 ? 6.914 13.413 2.305 1.00 92.69 73 GLY A O 1
ATOM 574 N N . ALA A 1 74 ? 8.414 11.741 2.178 1.00 94.62 74 ALA A N 1
ATOM 575 C CA . ALA A 1 74 ? 9.108 12.243 0.999 1.00 94.62 74 ALA A CA 1
ATOM 576 C C . ALA A 1 74 ? 8.727 11.402 -0.221 1.00 94.62 74 ALA A C 1
ATOM 578 O O . ALA A 1 74 ? 8.777 10.172 -0.169 1.00 94.62 74 ALA A O 1
ATOM 579 N N . LEU A 1 75 ? 8.358 12.059 -1.322 1.00 95.38 75 LEU A N 1
ATOM 580 C CA . LEU A 1 75 ? 8.171 11.365 -2.593 1.00 95.38 75 LEU A CA 1
ATOM 581 C C . LEU A 1 75 ? 9.513 10.794 -3.052 1.00 95.38 75 LEU A C 1
ATOM 583 O O . LEU A 1 75 ? 10.534 11.479 -2.998 1.00 95.38 75 LEU A O 1
ATOM 587 N N . ARG A 1 76 ? 9.503 9.540 -3.505 1.00 96.00 76 ARG A N 1
ATOM 588 C CA . ARG A 1 76 ? 10.684 8.857 -4.035 1.00 96.00 76 ARG A CA 1
ATOM 589 C C . ARG A 1 76 ? 10.739 9.069 -5.550 1.00 96.00 76 ARG A C 1
ATOM 591 O O . ARG A 1 76 ? 9.872 8.525 -6.230 1.00 96.00 76 ARG A O 1
ATOM 598 N N . PRO A 1 77 ? 11.705 9.830 -6.094 1.00 97.00 77 PRO A N 1
ATOM 599 C CA . PRO A 1 77 ? 11.831 9.994 -7.538 1.00 97.00 77 PRO A CA 1
ATOM 600 C C . PRO A 1 77 ? 12.123 8.655 -8.214 1.00 97.00 77 PRO A C 1
ATOM 602 O O . PRO A 1 77 ? 12.839 7.825 -7.649 1.00 97.00 77 PRO A O 1
ATOM 605 N N . VAL A 1 78 ? 11.609 8.458 -9.426 1.00 95.75 78 VAL A N 1
ATOM 606 C CA . VAL A 1 78 ? 12.048 7.342 -10.270 1.00 95.75 78 VAL A CA 1
ATOM 607 C C . VAL A 1 78 ? 13.419 7.687 -10.837 1.00 95.75 78 VAL A C 1
ATOM 609 O O . VAL A 1 78 ? 13.563 8.641 -11.602 1.00 95.75 78 VAL A O 1
ATOM 612 N N . SER A 1 79 ? 14.444 6.928 -10.456 1.00 95.94 79 SER A N 1
ATOM 613 C CA . SER A 1 79 ? 15.794 7.147 -10.970 1.00 95.94 79 SER A CA 1
ATOM 614 C C . SER A 1 79 ? 15.984 6.526 -12.358 1.00 95.94 79 SER A C 1
ATOM 616 O O . SER A 1 79 ? 15.240 5.640 -12.786 1.00 95.94 79 SER A O 1
ATOM 618 N N . GLN A 1 80 ? 17.045 6.939 -13.055 1.00 94.56 80 GLN A N 1
ATOM 619 C CA . GLN A 1 80 ? 17.456 6.282 -14.297 1.00 94.56 80 GLN A CA 1
ATOM 620 C C . GLN A 1 80 ? 17.754 4.787 -14.078 1.00 94.56 80 GLN A C 1
ATOM 622 O O . GLN A 1 80 ? 17.362 3.960 -14.899 1.00 94.56 80 GLN A O 1
ATOM 627 N N . ALA A 1 81 ? 18.378 4.438 -12.948 1.00 95.19 81 ALA A N 1
ATOM 628 C CA . ALA A 1 81 ? 18.686 3.055 -12.599 1.00 95.19 81 ALA A CA 1
ATOM 629 C C . ALA A 1 81 ? 17.413 2.213 -12.394 1.00 95.19 81 ALA A C 1
ATOM 631 O O . ALA A 1 81 ? 17.364 1.062 -12.826 1.00 95.19 81 ALA A O 1
ATOM 632 N N . ASP A 1 82 ? 16.357 2.786 -11.804 1.00 94.69 82 ASP A N 1
ATOM 633 C CA . ASP A 1 82 ? 15.058 2.112 -11.679 1.00 94.69 82 ASP A CA 1
ATOM 634 C C . ASP A 1 82 ? 14.447 1.830 -13.055 1.00 94.69 82 ASP A C 1
ATOM 636 O O . ASP A 1 82 ? 13.939 0.733 -13.303 1.00 94.69 82 ASP A O 1
ATOM 640 N N . ALA A 1 83 ? 14.524 2.803 -13.966 1.00 91.75 83 ALA A N 1
ATOM 641 C CA . ALA A 1 83 ? 14.004 2.661 -15.320 1.00 91.75 83 ALA A CA 1
ATOM 642 C C . ALA A 1 83 ? 14.760 1.590 -16.122 1.00 91.75 83 ALA A C 1
ATOM 644 O O . ALA A 1 83 ? 14.142 0.748 -16.773 1.00 91.75 83 ALA A O 1
ATOM 645 N N . GLU A 1 84 ? 16.092 1.582 -16.058 1.00 92.69 84 GLU A N 1
ATOM 646 C CA . GLU A 1 84 ? 16.934 0.551 -16.679 1.00 92.69 84 GLU A CA 1
ATOM 647 C C . GLU A 1 84 ? 16.618 -0.835 -16.110 1.00 92.69 84 GLU A C 1
ATOM 649 O O . GLU A 1 84 ? 16.332 -1.768 -16.863 1.00 92.69 84 GLU A O 1
ATOM 654 N N . ARG A 1 85 ? 16.540 -0.952 -14.780 1.00 92.88 85 ARG A N 1
ATOM 655 C CA . ARG A 1 85 ? 16.221 -2.216 -14.114 1.00 92.88 85 ARG A CA 1
ATOM 656 C C . ARG A 1 85 ? 14.832 -2.733 -14.471 1.00 92.88 85 ARG A C 1
ATOM 658 O O . ARG A 1 85 ? 14.663 -3.936 -14.679 1.00 92.88 85 ARG A O 1
ATOM 665 N N . TYR A 1 86 ? 13.840 -1.848 -14.567 1.00 89.31 86 TYR A N 1
ATOM 666 C CA . TYR A 1 86 ? 12.495 -2.209 -15.007 1.00 89.31 86 TYR A CA 1
ATOM 667 C C . TYR A 1 86 ? 12.513 -2.804 -16.418 1.00 89.31 86 TYR A C 1
ATOM 669 O O . TYR A 1 86 ? 11.913 -3.859 -16.639 1.00 89.31 86 TYR A O 1
ATOM 677 N N . ARG A 1 87 ? 13.234 -2.173 -17.357 1.00 87.62 87 ARG A N 1
ATOM 678 C CA . ARG A 1 87 ? 13.366 -2.677 -18.734 1.00 87.62 87 ARG A CA 1
ATOM 679 C C . ARG A 1 87 ? 13.985 -4.068 -18.760 1.00 87.62 87 ARG A C 1
ATOM 681 O O . ARG A 1 87 ? 13.377 -4.970 -19.327 1.00 87.62 87 ARG A O 1
ATOM 688 N N . GLU A 1 88 ? 15.093 -4.281 -18.050 1.00 89.38 88 GLU A N 1
ATOM 689 C CA . GLU A 1 88 ? 15.723 -5.605 -17.945 1.00 89.38 88 GLU A CA 1
ATOM 690 C C . GLU A 1 88 ? 14.768 -6.677 -17.393 1.00 89.38 88 GLU A C 1
ATOM 692 O O . GLU A 1 88 ? 14.780 -7.834 -17.821 1.00 89.38 88 GLU A O 1
ATOM 697 N N . VAL A 1 89 ? 13.959 -6.327 -16.386 1.00 86.25 89 VAL A N 1
ATOM 698 C CA . VAL A 1 89 ? 12.978 -7.251 -15.799 1.00 86.25 89 VAL A CA 1
ATOM 699 C C . VAL A 1 89 ? 11.885 -7.591 -16.811 1.00 86.25 89 VAL A C 1
ATOM 701 O O . VAL A 1 89 ? 11.506 -8.759 -16.909 1.00 86.25 89 VAL A O 1
ATOM 704 N N . MET A 1 90 ? 11.399 -6.610 -17.572 1.00 82.38 90 MET A N 1
ATOM 705 C CA . MET A 1 90 ? 10.375 -6.834 -18.594 1.00 82.38 90 MET A CA 1
ATOM 706 C C . MET A 1 90 ? 10.903 -7.622 -19.795 1.00 82.38 90 MET A C 1
ATOM 708 O O . MET A 1 90 ? 10.203 -8.509 -20.273 1.00 82.38 90 MET A O 1
ATOM 712 N N . GLU A 1 91 ? 12.141 -7.384 -20.231 1.00 83.62 91 GLU A N 1
ATOM 713 C CA . GLU A 1 91 ? 12.792 -8.154 -21.302 1.00 83.62 91 GLU A CA 1
ATOM 714 C C . GLU A 1 91 ? 12.928 -9.640 -20.952 1.00 83.62 91 GLU A C 1
ATOM 716 O O . GLU A 1 91 ? 12.720 -10.509 -21.799 1.00 83.62 91 GLU A O 1
ATOM 721 N N . ARG A 1 92 ? 13.228 -9.953 -19.684 1.00 84.50 92 ARG A N 1
ATOM 722 C CA . ARG A 1 92 ? 13.303 -11.339 -19.192 1.00 84.50 92 ARG A CA 1
ATOM 723 C C . ARG A 1 92 ? 11.932 -11.980 -18.973 1.00 84.50 92 ARG A C 1
ATOM 725 O O . ARG A 1 92 ? 11.846 -13.199 -18.814 1.00 84.50 92 ARG A O 1
ATOM 732 N N . ARG A 1 93 ? 10.857 -11.191 -18.911 1.00 82.62 93 ARG A N 1
ATOM 733 C CA . ARG A 1 93 ? 9.515 -11.694 -18.615 1.00 82.62 93 ARG A CA 1
ATOM 734 C C . ARG A 1 93 ? 8.951 -12.406 -19.840 1.00 82.62 93 ARG A C 1
ATOM 736 O O . ARG A 1 93 ? 8.858 -11.843 -20.928 1.00 82.62 93 ARG A O 1
ATOM 743 N N . ALA A 1 94 ? 8.523 -13.652 -19.652 1.00 81.12 94 ALA A N 1
ATOM 744 C CA . ALA A 1 94 ? 7.885 -14.411 -20.718 1.00 81.12 94 ALA A CA 1
ATOM 745 C C . ALA A 1 94 ? 6.605 -13.703 -21.183 1.00 81.12 94 ALA A C 1
ATOM 747 O O . ALA A 1 94 ? 5.717 -13.438 -20.371 1.00 81.12 94 ALA A O 1
ATOM 748 N N . ARG A 1 95 ? 6.500 -13.442 -22.492 1.00 83.25 95 ARG A N 1
ATOM 749 C CA . ARG A 1 95 ? 5.291 -12.896 -23.115 1.00 83.25 95 ARG A CA 1
ATOM 750 C C . ARG A 1 95 ? 4.118 -13.872 -22.931 1.00 83.25 95 ARG A C 1
ATOM 752 O O . ARG A 1 95 ? 4.193 -15.000 -23.429 1.00 83.25 95 ARG A O 1
ATOM 759 N N . PRO A 1 96 ? 3.006 -13.454 -22.309 1.00 79.56 96 PRO A N 1
ATOM 760 C CA . PRO A 1 96 ? 1.770 -14.230 -22.308 1.00 79.56 96 PRO A CA 1
ATOM 761 C C . PRO A 1 96 ? 1.270 -14.532 -23.729 1.00 79.56 96 PRO A C 1
ATOM 763 O O . PRO A 1 96 ? 1.291 -13.674 -24.609 1.00 79.56 96 PRO A O 1
ATOM 766 N N . ARG A 1 97 ? 0.798 -15.765 -23.964 1.00 79.44 97 ARG A N 1
ATOM 767 C CA . ARG A 1 97 ? 0.458 -16.267 -25.315 1.00 79.44 97 ARG A CA 1
ATOM 768 C C . ARG A 1 97 ? -0.573 -15.421 -26.071 1.00 79.44 97 ARG A C 1
ATOM 770 O O . ARG A 1 97 ? -0.548 -15.415 -27.295 1.00 79.44 97 ARG A O 1
ATOM 777 N N . HIS A 1 98 ? -1.462 -14.744 -25.354 1.00 77.62 98 HIS A N 1
ATOM 778 C CA . HIS A 1 98 ? -2.577 -13.975 -25.907 1.00 77.62 98 HIS A CA 1
ATOM 779 C C . HIS A 1 98 ? -2.225 -12.515 -26.254 1.00 77.62 98 HIS A C 1
ATOM 781 O O . HIS A 1 98 ? -3.083 -11.808 -26.770 1.00 77.62 98 HIS A O 1
ATOM 787 N N . PHE A 1 99 ? -0.996 -12.048 -26.003 1.00 73.06 99 PHE A N 1
ATOM 788 C CA . PHE A 1 99 ? -0.579 -10.681 -26.350 1.00 73.06 99 PHE A CA 1
ATOM 789 C C . PHE A 1 99 ? 0.133 -10.598 -27.687 1.00 73.06 99 PHE A C 1
ATOM 791 O O . PHE A 1 99 ? 0.891 -11.497 -28.027 1.00 73.06 99 PHE A O 1
ATOM 798 N N . ASP A 1 100 ? -0.041 -9.499 -28.421 1.00 83.19 100 ASP A N 1
ATOM 799 C CA . ASP A 1 100 ? 0.710 -9.242 -29.651 1.00 83.19 100 ASP A CA 1
ATOM 800 C C . ASP A 1 100 ? 2.224 -9.151 -29.376 1.00 83.19 100 ASP A C 1
ATOM 802 O O . ASP A 1 100 ? 2.671 -8.504 -28.426 1.00 83.19 100 ASP A O 1
ATOM 806 N N . SER A 1 101 ? 3.034 -9.834 -30.190 1.00 81.94 101 SER A N 1
ATOM 807 C CA . SER A 1 101 ? 4.485 -9.911 -29.976 1.00 81.94 101 SER A CA 1
ATOM 808 C C . SER A 1 101 ? 5.204 -8.601 -30.278 1.00 81.94 101 SER A C 1
ATOM 810 O O . SER A 1 101 ? 6.181 -8.280 -29.603 1.00 81.94 101 SER A O 1
ATOM 812 N N . ARG A 1 102 ? 4.737 -7.830 -31.267 1.00 81.19 102 ARG A N 1
ATOM 813 C CA . ARG A 1 102 ? 5.355 -6.550 -31.628 1.00 81.19 102 ARG A CA 1
ATOM 814 C C . ARG A 1 102 ? 5.077 -5.511 -30.550 1.00 81.19 102 ARG A C 1
ATOM 816 O O . ARG A 1 102 ? 6.010 -4.827 -30.137 1.00 81.19 102 ARG A O 1
ATOM 823 N N . ALA A 1 103 ? 3.837 -5.440 -30.070 1.00 78.62 103 ALA A N 1
ATOM 824 C CA . ALA A 1 103 ? 3.450 -4.571 -28.964 1.00 78.62 103 ALA A CA 1
ATOM 825 C C . ALA A 1 103 ? 4.223 -4.917 -27.680 1.00 78.62 103 ALA A C 1
ATOM 827 O O . ALA A 1 103 ? 4.792 -4.026 -27.055 1.00 78.62 103 ALA A O 1
ATOM 828 N N . TRP A 1 104 ? 4.326 -6.208 -27.330 1.00 80.50 104 TRP A N 1
ATOM 829 C CA . TRP A 1 104 ? 5.084 -6.658 -26.154 1.00 80.50 104 TRP A CA 1
ATOM 830 C C . TRP A 1 104 ? 6.558 -6.240 -26.198 1.00 80.50 104 TRP A C 1
ATOM 832 O O . T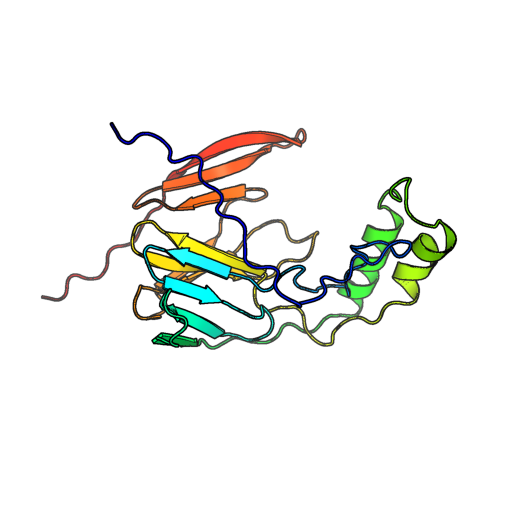RP A 1 104 ? 7.088 -5.760 -25.202 1.00 80.50 104 TRP A O 1
ATOM 842 N N . ASN A 1 105 ? 7.216 -6.388 -27.351 1.00 81.06 105 ASN A N 1
ATOM 843 C CA . ASN A 1 105 ? 8.643 -6.087 -27.483 1.00 81.06 105 ASN A CA 1
ATOM 844 C C . ASN A 1 105 ? 8.949 -4.581 -27.499 1.00 81.06 105 ASN A C 1
ATOM 846 O O . ASN A 1 105 ? 10.026 -4.180 -27.076 1.00 81.06 105 ASN A O 1
ATOM 850 N N . ARG A 1 106 ? 8.028 -3.747 -27.998 1.00 81.00 106 ARG A N 1
ATOM 851 C CA . ARG A 1 106 ? 8.197 -2.283 -28.037 1.00 81.00 106 ARG A CA 1
ATOM 852 C C . ARG A 1 106 ? 7.896 -1.608 -26.706 1.00 81.00 106 ARG A C 1
ATOM 854 O O . ARG A 1 106 ? 8.463 -0.562 -26.396 1.00 81.00 106 ARG A O 1
ATOM 861 N N . TYR A 1 107 ? 7.023 -2.218 -25.913 1.00 77.00 107 TYR A N 1
ATOM 862 C CA . TYR A 1 107 ? 6.518 -1.625 -24.688 1.00 77.00 107 TYR A CA 1
ATOM 863 C C . TYR A 1 107 ? 7.608 -1.130 -23.719 1.00 77.00 107 TYR A C 1
ATOM 865 O O . TYR A 1 107 ? 7.563 0.045 -23.356 1.00 77.00 107 TYR A O 1
ATOM 873 N N . PRO A 1 108 ? 8.624 -1.931 -23.329 1.00 78.00 108 PRO A N 1
ATOM 874 C CA . PRO A 1 108 ? 9.604 -1.486 -22.334 1.00 78.00 108 PRO A CA 1
ATOM 875 C C . PRO A 1 108 ? 10.396 -0.240 -22.762 1.00 78.00 108 PRO A C 1
ATOM 877 O O . PRO A 1 108 ? 10.863 0.518 -21.911 1.00 78.00 108 PRO A O 1
ATOM 880 N N . SER A 1 109 ? 10.552 -0.019 -24.072 1.00 78.81 109 SER A N 1
ATOM 881 C CA . SER A 1 109 ? 11.256 1.141 -24.626 1.00 78.81 109 SER A CA 1
ATOM 882 C C . SER A 1 109 ? 10.372 2.370 -24.847 1.00 78.81 109 SER A C 1
ATOM 884 O O . SER A 1 109 ? 10.892 3.481 -24.836 1.00 78.81 109 SER A O 1
ATOM 886 N N . GLU A 1 110 ? 9.066 2.193 -25.062 1.00 81.56 110 GLU A N 1
ATOM 887 C CA . GLU A 1 110 ? 8.166 3.277 -25.490 1.00 81.56 110 GLU A CA 1
ATOM 888 C C . GLU A 1 110 ? 7.371 3.910 -24.339 1.00 81.56 110 GLU A C 1
ATOM 890 O O . GLU A 1 110 ? 6.807 4.992 -24.500 1.00 81.56 110 GLU A O 1
ATOM 895 N N . VAL A 1 111 ? 7.310 3.263 -23.173 1.00 81.69 111 VAL A N 1
ATOM 896 C CA . VAL A 1 111 ? 6.405 3.700 -22.104 1.00 81.69 111 VAL A CA 1
ATOM 897 C C . VAL A 1 111 ? 7.087 4.701 -21.182 1.00 81.69 111 VAL A C 1
ATOM 899 O O . VAL A 1 111 ? 8.187 4.431 -20.689 1.00 81.69 111 VAL A O 1
ATOM 902 N N . PRO A 1 112 ? 6.445 5.852 -20.913 1.00 85.06 112 PRO A N 1
ATOM 903 C CA . PRO A 1 112 ? 6.992 6.834 -19.997 1.00 85.06 112 PRO A CA 1
ATOM 904 C C . PRO A 1 112 ? 7.005 6.303 -18.564 1.00 85.06 112 PRO A C 1
ATOM 906 O O . PRO A 1 112 ? 6.091 5.605 -18.122 1.00 85.06 112 PRO A O 1
ATOM 909 N N . PHE A 1 113 ? 8.035 6.697 -17.825 1.00 88.31 113 PHE A N 1
ATOM 910 C CA . PHE A 1 113 ? 8.112 6.489 -16.386 1.00 88.31 113 PHE A CA 1
ATOM 911 C C . PHE A 1 113 ? 7.486 7.685 -15.657 1.00 88.31 113 PHE A C 1
ATOM 913 O O . PHE A 1 113 ? 7.637 8.818 -16.125 1.00 88.31 113 PHE A O 1
ATOM 920 N N . PRO A 1 114 ? 6.788 7.467 -14.530 1.00 90.94 114 PRO A N 1
ATOM 921 C CA . PRO A 1 114 ? 6.324 8.564 -13.696 1.00 90.94 114 PRO A CA 1
ATOM 922 C C . PRO A 1 114 ? 7.519 9.289 -13.066 1.00 90.94 114 PRO A C 1
ATOM 924 O O . PRO A 1 114 ? 8.591 8.714 -12.903 1.00 90.94 114 PRO A O 1
ATOM 927 N N . GLU A 1 115 ? 7.329 10.551 -12.683 1.00 93.25 115 GLU A N 1
ATOM 928 C CA . GLU A 1 115 ? 8.369 11.333 -11.997 1.00 93.25 115 GLU A CA 1
ATOM 929 C C . GLU A 1 115 ? 8.690 10.755 -10.608 1.00 93.25 115 GLU A C 1
ATOM 931 O O . GLU A 1 115 ? 9.847 10.706 -10.190 1.00 93.25 115 GLU A O 1
ATOM 936 N N . PHE A 1 116 ? 7.664 10.252 -9.916 1.00 95.00 116 PHE A N 1
ATOM 937 C CA . PHE A 1 116 ? 7.771 9.675 -8.582 1.00 95.00 116 PHE A CA 1
ATOM 938 C C . PHE A 1 116 ? 7.163 8.279 -8.530 1.00 95.00 116 PHE A C 1
ATOM 940 O O . PHE A 1 116 ? 6.153 7.988 -9.173 1.00 95.00 116 PHE A O 1
ATOM 947 N N . MET A 1 117 ? 7.765 7.436 -7.701 1.00 95.38 117 MET A N 1
ATOM 948 C CA . MET A 1 117 ? 7.176 6.184 -7.261 1.00 95.38 117 MET A CA 1
ATOM 949 C C . MET A 1 117 ? 5.886 6.471 -6.473 1.00 95.38 117 MET A C 1
ATOM 951 O O . MET A 1 117 ? 5.808 7.491 -5.775 1.00 95.38 117 MET A O 1
ATOM 955 N N . PRO A 1 118 ? 4.900 5.560 -6.501 1.00 95.38 118 PRO A N 1
ATOM 956 C CA . PRO A 1 118 ? 3.791 5.592 -5.566 1.00 95.38 118 PRO A CA 1
ATOM 957 C C . PRO A 1 118 ? 4.313 5.592 -4.123 1.00 95.38 118 PRO A C 1
ATOM 959 O O . PRO A 1 118 ? 5.405 5.104 -3.831 1.00 95.38 118 PRO A O 1
ATOM 962 N N . THR A 1 119 ? 3.535 6.156 -3.209 1.00 96.12 119 THR A N 1
ATOM 963 C CA . THR A 1 119 ? 3.848 6.205 -1.779 1.00 96.12 119 THR A CA 1
ATOM 964 C C . THR A 1 119 ? 3.516 4.874 -1.106 1.00 96.12 119 THR A C 1
ATOM 966 O O . THR A 1 119 ? 4.297 4.366 -0.303 1.00 96.12 119 THR A O 1
ATOM 969 N N . TYR A 1 120 ? 2.378 4.278 -1.461 1.00 96.62 120 TYR A N 1
ATOM 970 C CA . TYR A 1 120 ? 1.896 3.004 -0.936 1.00 96.62 120 TYR A CA 1
ATOM 971 C C . TYR A 1 120 ? 1.108 2.230 -1.991 1.00 96.62 120 TYR A C 1
ATOM 973 O O . TYR A 1 120 ? 0.592 2.805 -2.948 1.00 96.62 120 TYR A O 1
ATOM 981 N N . GLN A 1 121 ? 1.004 0.916 -1.806 1.00 93.62 121 GLN A N 1
ATOM 982 C CA . GLN A 1 121 ? 0.388 0.014 -2.786 1.00 93.62 121 GLN A CA 1
ATOM 983 C C . GLN A 1 121 ? -0.783 -0.800 -2.245 1.00 93.62 121 GLN A C 1
ATOM 985 O O . GLN A 1 121 ? -1.544 -1.369 -3.025 1.00 93.62 121 GLN A O 1
ATOM 990 N N . ARG A 1 122 ? -0.946 -0.872 -0.921 1.00 94.75 122 ARG A N 1
ATOM 991 C CA . ARG A 1 122 ? -1.974 -1.713 -0.313 1.00 94.75 122 ARG A CA 1
ATOM 992 C C . ARG A 1 122 ? -2.419 -1.177 1.036 1.00 94.75 122 ARG A C 1
ATOM 994 O O . ARG A 1 122 ? -1.620 -0.614 1.777 1.00 94.75 122 ARG A O 1
ATOM 1001 N N . LEU A 1 123 ? -3.697 -1.376 1.340 1.00 97.31 123 LEU A N 1
ATOM 1002 C CA . LEU A 1 123 ? -4.288 -1.081 2.639 1.00 97.31 123 LEU A CA 1
ATOM 1003 C C . LEU A 1 123 ? -4.807 -2.378 3.252 1.00 97.31 123 LEU A C 1
ATOM 1005 O O . LEU A 1 123 ? -5.358 -3.222 2.547 1.00 97.31 123 LEU A O 1
ATOM 1009 N N . LEU A 1 124 ? -4.645 -2.514 4.560 1.00 97.62 124 LEU A N 1
ATOM 1010 C CA . LEU A 1 124 ? -5.275 -3.535 5.389 1.00 97.62 124 LEU A CA 1
ATOM 1011 C C . LEU A 1 124 ? -5.809 -2.869 6.655 1.00 97.62 124 LEU A C 1
ATOM 1013 O O . LEU A 1 124 ? -5.352 -1.793 7.036 1.00 97.62 124 LEU A O 1
ATOM 1017 N N . VAL A 1 125 ? -6.765 -3.511 7.314 1.00 97.75 125 VAL A N 1
ATOM 1018 C CA . VAL A 1 125 ? -7.218 -3.103 8.644 1.00 97.75 125 VAL A CA 1
ATOM 1019 C C . VAL A 1 125 ? -7.136 -4.322 9.546 1.00 97.75 125 VAL A C 1
ATOM 1021 O O . VAL A 1 125 ? -7.558 -5.405 9.139 1.00 97.75 125 VAL A O 1
ATOM 1024 N N . ASP A 1 126 ? -6.538 -4.161 10.723 1.00 97.00 126 ASP A N 1
ATOM 1025 C CA . ASP A 1 126 ? -6.438 -5.249 11.693 1.00 97.00 126 ASP A CA 1
ATOM 1026 C C . ASP A 1 126 ? -7.743 -5.460 12.469 1.00 97.00 126 ASP A C 1
ATOM 1028 O O . ASP A 1 126 ? -8.702 -4.694 12.344 1.00 97.00 126 ASP A O 1
ATOM 1032 N N . THR A 1 127 ? -7.806 -6.525 13.268 1.00 95.69 127 THR A N 1
ATOM 1033 C CA . THR A 1 127 ? -8.994 -6.844 14.077 1.00 95.69 127 THR A CA 1
ATOM 1034 C C . THR A 1 127 ? -9.336 -5.778 15.122 1.00 95.69 127 THR A C 1
ATOM 1036 O O . THR A 1 127 ? -10.451 -5.781 15.630 1.00 95.69 127 THR A O 1
ATOM 1039 N N . GLU A 1 128 ? -8.408 -4.873 15.449 1.00 94.19 128 GLU A N 1
ATOM 1040 C CA . GLU A 1 128 ? -8.627 -3.749 16.370 1.00 94.19 128 GLU A CA 1
ATOM 1041 C C . GLU A 1 128 ? -9.019 -2.450 15.634 1.00 94.19 128 GLU A C 1
ATOM 1043 O O . GLU A 1 128 ? -9.203 -1.406 16.264 1.00 94.19 128 GLU A O 1
ATOM 1048 N N . GLY A 1 129 ? -9.138 -2.492 14.303 1.00 95.12 129 GLY A N 1
ATOM 1049 C CA . GLY A 1 129 ? -9.503 -1.348 13.473 1.00 95.12 129 GLY A CA 1
ATOM 1050 C C . GLY A 1 129 ? -8.334 -0.426 13.104 1.00 95.12 129 GLY A C 1
ATOM 1051 O O . GLY A 1 129 ? -8.564 0.636 12.515 1.00 95.12 129 GLY A O 1
ATOM 1052 N N . ASN A 1 130 ? -7.087 -0.791 13.425 1.00 96.88 130 ASN A N 1
ATOM 1053 C CA . ASN A 1 130 ? -5.921 -0.001 13.033 1.00 96.88 130 ASN A CA 1
ATOM 1054 C C . ASN A 1 130 ? -5.672 -0.159 11.529 1.00 96.88 130 ASN A C 1
ATOM 1056 O O . ASN A 1 130 ? -5.709 -1.265 10.985 1.00 96.88 130 ASN A O 1
ATOM 1060 N N . LEU A 1 131 ? -5.390 0.951 10.854 1.00 98.06 131 LEU A N 1
ATOM 1061 C CA . LEU A 1 131 ? -5.077 0.988 9.431 1.00 98.06 131 LEU A CA 1
ATOM 1062 C C . LEU A 1 131 ? -3.600 0.660 9.209 1.00 98.06 131 LEU A C 1
ATOM 1064 O O . LEU A 1 131 ? -2.721 1.344 9.725 1.00 98.06 131 LEU A O 1
ATOM 1068 N N . TRP A 1 132 ? -3.341 -0.332 8.366 1.00 98.31 132 TRP A N 1
ATOM 1069 C CA . TRP A 1 132 ? -2.015 -0.720 7.904 1.00 98.31 132 TRP A CA 1
ATOM 1070 C C . TRP A 1 132 ? -1.851 -0.324 6.436 1.00 98.31 132 TRP A C 1
ATOM 1072 O O . TRP A 1 132 ? -2.649 -0.711 5.581 1.00 98.31 132 TRP A O 1
ATOM 1082 N N . VAL A 1 133 ? -0.804 0.441 6.133 1.00 98.25 133 VAL A N 1
ATOM 1083 C CA . VAL A 1 133 ? -0.524 0.992 4.801 1.00 98.25 133 VAL A CA 1
ATOM 1084 C C . VAL A 1 133 ? 0.804 0.433 4.292 1.00 98.25 133 VAL A C 1
ATOM 1086 O O . VAL A 1 133 ? 1.860 0.795 4.809 1.00 98.25 133 VAL A O 1
ATOM 1089 N N . GLU A 1 134 ? 0.768 -0.453 3.293 1.00 97.38 134 GLU A N 1
ATOM 1090 C CA . GLU A 1 134 ? 1.973 -1.057 2.703 1.00 97.38 134 GLU A CA 1
ATOM 1091 C C . GLU A 1 134 ? 2.687 -0.039 1.821 1.00 97.38 134 GLU A C 1
ATOM 1093 O O . GLU A 1 134 ? 2.146 0.376 0.791 1.00 97.38 134 GLU A O 1
ATOM 1098 N N . GLN A 1 135 ? 3.915 0.320 2.182 1.00 96.81 135 GLN A N 1
ATOM 1099 C CA . GLN A 1 135 ? 4.761 1.178 1.357 1.00 96.81 135 GLN A CA 1
ATOM 1100 C C . GLN A 1 135 ? 4.946 0.563 -0.033 1.00 96.81 135 GLN A C 1
ATOM 1102 O O . GLN A 1 135 ? 5.065 -0.656 -0.180 1.00 96.81 135 GLN A O 1
ATOM 1107 N N . PHE A 1 136 ? 4.966 1.405 -1.067 1.00 95.12 136 PHE A N 1
ATOM 1108 C CA . PHE A 1 136 ? 5.154 0.915 -2.425 1.00 95.12 136 PHE A CA 1
ATOM 1109 C C . PHE A 1 136 ? 6.548 0.315 -2.565 1.00 95.12 136 PHE A C 1
ATOM 1111 O O . PHE A 1 136 ? 7.550 0.940 -2.205 1.00 95.12 136 PHE A O 1
ATOM 1118 N N . ARG A 1 137 ? 6.611 -0.873 -3.157 1.00 92.75 137 ARG A N 1
ATOM 1119 C CA . ARG A 1 137 ? 7.864 -1.569 -3.422 1.00 92.75 137 ARG A CA 1
ATOM 1120 C C . ARG A 1 137 ? 7.905 -2.032 -4.866 1.00 92.75 137 ARG A C 1
ATOM 1122 O O . ARG A 1 137 ? 6.942 -2.562 -5.412 1.00 92.75 137 ARG A O 1
ATOM 1129 N N . THR A 1 138 ? 9.052 -1.830 -5.485 1.00 91.25 138 THR A N 1
ATOM 1130 C CA . THR A 1 138 ? 9.342 -2.349 -6.817 1.00 91.25 138 THR A CA 1
ATOM 1131 C C . THR A 1 138 ? 9.435 -3.882 -6.793 1.00 91.25 138 THR A C 1
ATOM 1133 O O . THR A 1 138 ? 9.626 -4.483 -5.732 1.00 91.25 138 THR A O 1
ATOM 1136 N N . PRO A 1 139 ? 9.356 -4.564 -7.950 1.00 85.12 139 PRO A N 1
ATOM 1137 C CA . PRO A 1 139 ? 9.443 -6.025 -8.002 1.00 85.12 139 PRO A CA 1
ATOM 1138 C C . PRO A 1 139 ? 10.744 -6.631 -7.446 1.00 85.12 139 PRO A C 1
ATOM 1140 O O . PRO A 1 139 ? 10.766 -7.816 -7.123 1.00 85.12 139 PRO A O 1
ATOM 1143 N N . TRP A 1 140 ? 11.826 -5.852 -7.360 1.00 89.44 140 TRP A N 1
ATOM 1144 C CA . TRP A 1 140 ? 13.117 -6.285 -6.808 1.00 89.44 140 TRP A CA 1
ATOM 1145 C C . TRP A 1 140 ? 13.305 -5.933 -5.327 1.00 89.44 140 TRP A C 1
ATOM 1147 O O . TRP A 1 140 ? 14.286 -6.361 -4.723 1.00 89.44 140 TRP A O 1
ATOM 1157 N N . GLU A 1 141 ? 12.376 -5.191 -4.727 1.00 90.88 141 GLU A N 1
ATOM 1158 C CA . GLU A 1 141 ? 12.335 -4.927 -3.290 1.00 90.88 141 GLU A CA 1
ATOM 1159 C C . GLU A 1 141 ? 11.492 -6.008 -2.604 1.00 90.88 141 GLU A C 1
ATOM 1161 O O . GLU A 1 141 ? 10.276 -6.088 -2.783 1.00 90.88 141 GLU A O 1
ATOM 1166 N N . ASP A 1 142 ? 12.137 -6.873 -1.823 1.00 87.88 142 ASP A N 1
ATOM 1167 C CA . ASP A 1 142 ? 11.536 -8.112 -1.312 1.00 87.88 142 ASP A CA 1
ATOM 1168 C C . ASP A 1 142 ? 10.986 -8.021 0.119 1.00 87.88 142 ASP A C 1
ATOM 1170 O O . ASP A 1 142 ? 10.322 -8.954 0.575 1.00 87.88 142 ASP A O 1
ATOM 1174 N N . GLN A 1 143 ? 11.233 -6.911 0.817 1.00 90.50 143 GLN A N 1
ATOM 1175 C CA . GLN A 1 143 ? 10.857 -6.712 2.214 1.00 90.50 143 GLN A CA 1
ATOM 1176 C C . GLN A 1 143 ? 9.702 -5.702 2.341 1.00 90.50 143 GLN A C 1
ATOM 1178 O O . GLN A 1 143 ? 9.927 -4.504 2.158 1.00 90.50 143 GLN A O 1
ATOM 1183 N N . PRO A 1 144 ? 8.473 -6.145 2.673 1.00 93.50 144 PRO A N 1
ATOM 1184 C CA . PRO A 1 144 ? 7.346 -5.236 2.838 1.00 93.50 144 PRO A CA 1
ATOM 1185 C C . PRO A 1 144 ? 7.431 -4.457 4.155 1.00 93.50 144 PRO A C 1
ATOM 1187 O O . PRO A 1 144 ? 7.726 -5.026 5.214 1.00 93.50 144 PRO A O 1
ATOM 1190 N N . ARG A 1 145 ? 7.127 -3.160 4.074 1.00 96.56 145 ARG A N 1
ATOM 1191 C CA . ARG A 1 145 ? 7.071 -2.214 5.194 1.00 96.56 145 ARG A CA 1
ATOM 1192 C C . ARG A 1 145 ? 5.681 -1.609 5.280 1.00 96.56 145 ARG A C 1
ATOM 1194 O O . ARG A 1 145 ? 5.076 -1.313 4.252 1.00 96.56 145 ARG A O 1
ATOM 1201 N N . TRP A 1 146 ? 5.205 -1.406 6.498 1.00 97.69 146 TRP A N 1
ATOM 1202 C CA . TRP A 1 146 ? 3.842 -0.982 6.778 1.00 97.69 146 TRP A CA 1
ATOM 1203 C C . TRP A 1 146 ? 3.844 0.205 7.720 1.00 97.69 146 TRP A C 1
ATOM 1205 O O . TRP A 1 146 ? 4.436 0.131 8.790 1.00 97.69 146 TRP A O 1
ATOM 1215 N N . TRP A 1 147 ? 3.152 1.272 7.350 1.00 98.00 147 TRP A N 1
ATOM 1216 C CA . TRP A 1 147 ? 2.790 2.333 8.282 1.00 98.00 147 TRP A CA 1
ATOM 1217 C C . TRP A 1 147 ? 1.499 1.961 8.994 1.00 98.00 147 TRP A C 1
ATOM 1219 O O . TRP A 1 147 ? 0.533 1.575 8.334 1.00 98.00 147 TRP A O 1
ATOM 1229 N N . VAL A 1 148 ? 1.480 2.071 10.319 1.00 97.62 148 VAL A N 1
ATOM 1230 C CA . VAL A 1 148 ? 0.327 1.680 11.132 1.00 97.62 148 VAL A CA 1
ATOM 1231 C C . VAL A 1 148 ? -0.263 2.908 11.807 1.00 97.62 148 VAL A C 1
ATOM 1233 O O . VAL A 1 148 ? 0.453 3.682 12.444 1.00 97.62 148 VAL A O 1
ATOM 1236 N N . PHE A 1 149 ? -1.575 3.072 11.675 1.00 97.50 149 PHE A N 1
ATOM 1237 C CA . PHE A 1 149 ? -2.344 4.159 12.267 1.00 97.50 149 PHE A CA 1
ATOM 1238 C C . PHE A 1 149 ? -3.489 3.600 13.095 1.00 97.50 149 PHE A C 1
ATOM 1240 O O . PHE A 1 149 ? -4.128 2.634 12.686 1.00 97.50 149 PHE A O 1
ATOM 1247 N N . ASP A 1 150 ? -3.789 4.225 14.226 1.00 95.19 150 ASP A N 1
ATOM 1248 C CA . ASP A 1 150 ? -4.931 3.824 15.036 1.00 95.19 150 ASP A CA 1
ATOM 1249 C C . ASP A 1 150 ? -6.279 4.191 14.389 1.00 95.19 150 ASP A C 1
ATOM 1251 O O . ASP A 1 150 ? -6.362 4.796 13.313 1.00 95.19 150 ASP A O 1
ATOM 1255 N N . THR A 1 151 ? -7.370 3.843 15.072 1.00 93.56 151 THR A N 1
ATOM 1256 C CA . THR A 1 151 ? -8.735 4.126 14.609 1.00 93.56 151 THR A CA 1
ATOM 1257 C C . THR A 1 151 ? -9.054 5.619 14.487 1.00 93.56 151 THR A C 1
ATOM 1259 O O . THR A 1 151 ? -10.056 5.967 13.866 1.00 93.56 151 THR A O 1
ATOM 1262 N N . GLN A 1 152 ? -8.238 6.518 15.041 1.00 92.88 152 GLN A N 1
ATOM 1263 C CA . GLN A 1 152 ? -8.370 7.971 14.893 1.00 92.88 152 GLN A CA 1
ATOM 1264 C C . GLN A 1 152 ? -7.408 8.543 13.839 1.00 92.88 152 GLN A C 1
ATOM 1266 O O . GLN A 1 152 ? -7.459 9.736 13.545 1.00 92.88 152 GLN A O 1
ATOM 1271 N N . GLY A 1 153 ? -6.575 7.701 13.220 1.00 94.62 153 GLY A N 1
ATOM 1272 C CA . GLY A 1 153 ? -5.567 8.112 12.247 1.00 94.62 153 GLY A CA 1
ATOM 1273 C C . GLY A 1 153 ? -4.258 8.586 12.879 1.00 94.62 153 GLY A C 1
ATOM 1274 O O . GLY A 1 153 ? -3.451 9.207 12.189 1.00 94.62 153 GLY A O 1
ATOM 1275 N N . VAL A 1 154 ? -4.032 8.318 14.167 1.00 95.88 154 VAL A N 1
ATOM 1276 C CA . VAL A 1 154 ? -2.774 8.635 14.849 1.00 95.88 154 VAL A CA 1
ATOM 1277 C C . VAL A 1 154 ? -1.725 7.598 14.470 1.00 95.88 154 VAL A C 1
ATOM 1279 O O . VAL A 1 154 ? -1.983 6.399 14.515 1.00 95.88 154 VAL A O 1
ATOM 1282 N N . TRP A 1 155 ? -0.529 8.055 14.105 1.00 95.94 155 TRP A N 1
ATOM 1283 C CA . TRP A 1 155 ? 0.599 7.180 13.791 1.00 95.94 155 TRP A CA 1
ATOM 1284 C C . TRP A 1 155 ? 1.022 6.341 15.003 1.00 95.94 155 TRP A C 1
ATOM 1286 O O . TRP A 1 155 ? 1.359 6.890 16.052 1.00 95.94 155 TRP A O 1
ATOM 1296 N N . LEU A 1 156 ? 1.062 5.020 14.831 1.00 95.62 156 LEU A N 1
ATOM 1297 C CA . LEU A 1 156 ? 1.524 4.063 15.837 1.00 95.62 156 LEU A CA 1
ATOM 1298 C C . LEU A 1 156 ? 2.964 3.606 15.590 1.00 95.62 156 LEU A C 1
ATOM 1300 O O . LEU A 1 156 ? 3.696 3.359 16.545 1.00 95.62 156 LEU A O 1
ATOM 1304 N N . GLY A 1 157 ? 3.392 3.503 14.330 1.00 94.50 157 GLY A N 1
ATOM 1305 C CA . GLY A 1 157 ? 4.737 3.034 14.006 1.00 94.50 157 GLY A CA 1
ATOM 1306 C C . GLY A 1 157 ? 4.887 2.476 12.597 1.00 94.50 157 GLY A C 1
ATOM 1307 O O . GLY A 1 157 ? 3.953 2.486 11.793 1.00 94.50 157 GLY A O 1
ATOM 1308 N N . GLU A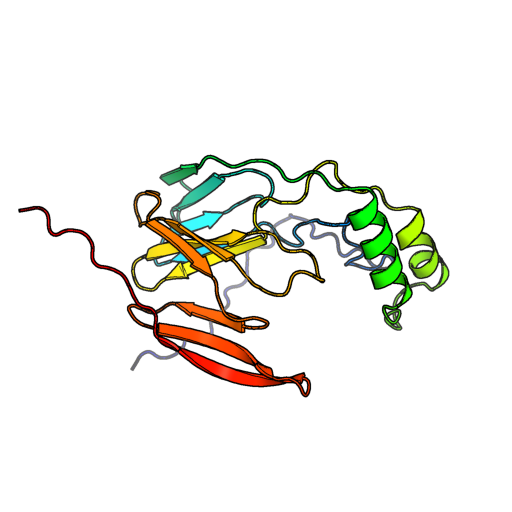 1 158 ? 6.086 1.959 12.325 1.00 95.38 158 GLU A N 1
ATOM 1309 C CA . GLU A 1 158 ? 6.382 1.157 11.138 1.00 95.38 158 GLU A CA 1
ATOM 1310 C C . GLU A 1 158 ? 6.566 -0.314 11.529 1.00 95.38 158 GLU A C 1
ATOM 1312 O O . GLU A 1 158 ? 7.261 -0.624 12.496 1.00 95.38 158 GLU A O 1
ATOM 1317 N N . VAL A 1 159 ? 5.981 -1.221 10.747 1.00 96.06 159 VAL A N 1
ATOM 1318 C CA . VAL A 1 159 ? 6.170 -2.669 10.878 1.00 96.06 159 VAL A CA 1
ATOM 1319 C C . VAL A 1 159 ? 6.852 -3.209 9.629 1.00 96.06 159 VAL A C 1
ATOM 1321 O O . VAL A 1 159 ? 6.430 -2.949 8.503 1.00 96.06 159 VAL A O 1
ATOM 1324 N N . VAL A 1 160 ? 7.898 -4.009 9.825 1.00 95.62 160 VAL A N 1
ATOM 1325 C CA . VAL A 1 160 ? 8.605 -4.699 8.744 1.00 95.62 160 VAL A CA 1
ATOM 1326 C C . VAL A 1 160 ? 8.245 -6.176 8.785 1.00 95.62 160 VAL A C 1
ATOM 1328 O O . VAL A 1 160 ? 8.518 -6.862 9.767 1.00 95.62 160 VAL A O 1
ATOM 1331 N N . THR A 1 161 ? 7.647 -6.680 7.709 1.00 93.69 161 THR A N 1
ATOM 1332 C CA . THR A 1 161 ? 7.292 -8.103 7.608 1.00 93.69 161 THR A CA 1
ATOM 1333 C C . THR A 1 161 ? 8.398 -8.915 6.932 1.00 93.69 161 THR A C 1
ATOM 1335 O O . THR A 1 161 ? 9.204 -8.350 6.183 1.00 93.69 161 THR A O 1
ATOM 1338 N N . PRO A 1 162 ? 8.477 -10.239 7.170 1.00 91.44 162 PRO A N 1
ATOM 1339 C CA . PRO A 1 162 ? 9.465 -11.076 6.505 1.00 91.44 162 PRO A CA 1
ATOM 1340 C C . PRO A 1 162 ? 9.371 -11.009 4.980 1.00 91.44 162 PRO A C 1
ATOM 1342 O O . PRO A 1 162 ? 8.304 -10.800 4.401 1.00 91.44 162 PRO A O 1
ATOM 1345 N N . LYS A 1 163 ? 10.506 -11.251 4.323 1.00 90.62 163 LYS A N 1
ATOM 1346 C CA . LYS A 1 163 ? 10.577 -11.324 2.863 1.00 90.62 163 LYS A CA 1
ATOM 1347 C C . LYS A 1 163 ? 9.602 -12.368 2.323 1.00 90.62 163 LYS A C 1
ATOM 1349 O O . LYS A 1 163 ? 9.488 -13.458 2.891 1.00 90.62 163 LYS A O 1
ATOM 1354 N N . TYR A 1 164 ? 8.942 -12.034 1.217 1.00 85.50 164 TYR A N 1
ATOM 1355 C CA . TYR A 1 164 ? 7.962 -12.899 0.544 1.00 85.50 164 TYR A CA 1
ATOM 1356 C C . TYR A 1 164 ? 6.780 -13.342 1.421 1.00 85.50 164 TYR A C 1
ATOM 1358 O O . TYR A 1 164 ? 6.182 -14.384 1.153 1.00 85.50 164 TYR A O 1
ATOM 1366 N N . PHE A 1 165 ? 6.451 -12.582 2.469 1.00 91.69 165 PHE A N 1
ATOM 1367 C CA . PHE A 1 165 ? 5.264 -12.818 3.282 1.00 91.69 165 PHE A CA 1
ATOM 1368 C C . PHE A 1 165 ? 4.100 -11.960 2.785 1.00 91.69 165 PHE A C 1
ATOM 1370 O O . PHE A 1 165 ? 4.171 -10.732 2.778 1.00 91.69 165 PHE A O 1
ATOM 1377 N N . TYR A 1 166 ? 3.024 -12.616 2.362 1.00 92.69 166 TYR A N 1
ATOM 1378 C CA . TYR A 1 166 ? 1.788 -11.977 1.941 1.00 92.69 166 TYR A CA 1
ATOM 1379 C C . TYR A 1 166 ? 0.734 -12.150 3.032 1.00 92.69 166 TYR A C 1
ATOM 1381 O O . TYR A 1 166 ? 0.222 -13.248 3.242 1.00 92.69 166 TYR A O 1
ATOM 1389 N N . ILE A 1 167 ? 0.427 -11.062 3.738 1.00 96.00 167 ILE A N 1
ATOM 1390 C CA . ILE A 1 167 ? -0.568 -11.054 4.816 1.00 96.00 167 ILE A CA 1
ATOM 1391 C C . ILE A 1 167 ? -1.965 -11.306 4.234 1.00 96.00 167 ILE A C 1
ATOM 1393 O O . ILE A 1 167 ? -2.305 -10.747 3.196 1.00 96.00 167 ILE A O 1
ATOM 1397 N N . PHE A 1 168 ? -2.786 -12.100 4.906 1.00 95.12 168 PHE A N 1
ATOM 1398 C CA . PHE A 1 168 ? -4.225 -12.212 4.649 1.00 95.12 168 PHE A CA 1
ATOM 1399 C C . PHE A 1 168 ? -5.041 -11.654 5.813 1.00 95.12 168 PHE A C 1
ATOM 1401 O O . PHE A 1 168 ? -6.101 -11.079 5.585 1.00 95.12 168 PHE A O 1
ATOM 1408 N N . GLU A 1 169 ? -4.520 -11.759 7.035 1.00 95.56 169 GLU A N 1
ATOM 1409 C CA . GLU A 1 169 ? -5.186 -11.297 8.247 1.00 95.56 169 GLU A CA 1
ATOM 1410 C C . GLU A 1 169 ? -4.170 -10.784 9.272 1.00 95.56 169 GLU A C 1
ATOM 1412 O O . GLU A 1 169 ? -3.046 -11.283 9.376 1.00 95.56 169 GLU A O 1
ATOM 1417 N N . ILE A 1 170 ? -4.587 -9.766 10.021 1.00 97.69 170 ILE A N 1
ATOM 1418 C CA . ILE A 1 170 ? -3.831 -9.155 11.110 1.00 97.69 170 ILE A CA 1
ATOM 1419 C C . ILE A 1 170 ? -4.726 -9.227 12.342 1.00 97.69 170 ILE A C 1
ATOM 1421 O O . ILE A 1 170 ? -5.695 -8.475 12.448 1.00 97.69 170 ILE A O 1
ATOM 1425 N N . GLY A 1 171 ? -4.419 -10.165 13.230 1.00 96.25 171 GLY A N 1
ATOM 1426 C CA . GLY A 1 171 ? -5.111 -10.327 14.498 1.00 96.25 171 GLY A CA 1
ATOM 1427 C C . GLY A 1 171 ? -4.611 -9.354 15.566 1.00 96.25 171 GLY A C 1
ATOM 1428 O O . GLY A 1 171 ? -3.813 -8.439 15.322 1.00 96.25 171 GLY A O 1
ATOM 1429 N N . THR A 1 172 ? -5.049 -9.597 16.798 1.00 94.19 172 THR A N 1
ATOM 1430 C CA . THR A 1 172 ? -4.600 -8.860 17.985 1.00 94.19 172 THR A CA 1
ATOM 1431 C C . THR A 1 172 ? -3.111 -9.068 18.251 1.00 94.19 172 THR A C 1
ATOM 1433 O O . THR A 1 172 ? -2.390 -8.113 18.528 1.00 94.19 172 THR A O 1
ATOM 1436 N N . ASP A 1 173 ? -2.637 -10.301 18.098 1.00 94.44 173 ASP A N 1
ATOM 1437 C CA . ASP A 1 173 ? -1.305 -10.771 18.489 1.00 94.44 173 ASP A CA 1
ATOM 1438 C C . ASP A 1 173 ? -0.666 -11.695 17.436 1.00 94.44 173 ASP A C 1
ATOM 1440 O O . ASP A 1 173 ? 0.351 -12.340 17.696 1.00 94.44 173 ASP A O 1
ATOM 1444 N N . TYR A 1 174 ? -1.219 -11.737 16.217 1.00 96.12 174 TYR A N 1
ATOM 1445 C CA . TYR A 1 174 ? -0.655 -12.505 15.109 1.00 96.12 174 TYR A CA 1
ATOM 1446 C C . TYR A 1 174 ? -0.830 -11.842 13.741 1.00 96.12 174 TYR A C 1
ATOM 1448 O O . TYR A 1 174 ? -1.715 -11.022 13.508 1.00 96.12 174 TYR A O 1
ATOM 1456 N N . LEU A 1 175 ? 0.005 -12.279 12.803 1.00 97.38 175 LEU A N 1
ATOM 1457 C CA . LEU A 1 175 ? -0.154 -12.093 11.368 1.00 97.38 175 LEU A CA 1
ATOM 1458 C C . LEU A 1 175 ? -0.360 -13.462 10.731 1.00 97.38 175 LEU A C 1
ATOM 1460 O O . LEU A 1 175 ? 0.485 -14.342 10.894 1.00 97.38 175 LEU A O 1
ATOM 1464 N N . LEU A 1 176 ? -1.438 -13.636 9.974 1.00 97.44 176 LEU A N 1
ATOM 1465 C CA . LEU A 1 176 ? -1.676 -14.836 9.179 1.00 97.44 176 LEU A CA 1
ATOM 1466 C C . LEU A 1 176 ? -1.470 -14.495 7.708 1.00 97.44 176 LEU A C 1
ATOM 1468 O O . LEU A 1 176 ? -2.046 -13.541 7.184 1.00 97.44 176 LEU A O 1
ATOM 1472 N N . GLY A 1 177 ? -0.637 -15.275 7.031 1.00 96.12 177 GLY A N 1
ATOM 1473 C CA . GLY A 1 177 ? -0.292 -15.024 5.643 1.00 96.12 177 GLY A CA 1
ATOM 1474 C C . GLY A 1 177 ? 0.245 -16.254 4.932 1.00 96.12 177 GLY A C 1
ATOM 1475 O O . GLY A 1 177 ? 0.353 -17.335 5.507 1.00 96.12 177 GLY A O 1
ATOM 1476 N N . VAL A 1 178 ? 0.627 -16.073 3.674 1.00 94.75 178 VAL A N 1
ATOM 1477 C CA . VAL A 1 178 ? 1.397 -17.063 2.918 1.00 94.75 178 VAL A CA 1
ATOM 1478 C C . VAL A 1 178 ? 2.828 -16.576 2.787 1.00 94.75 178 VAL A C 1
ATOM 1480 O O . VAL A 1 178 ? 3.077 -15.422 2.443 1.00 94.75 178 VAL A O 1
ATOM 1483 N N . ARG A 1 179 ? 3.779 -17.465 3.054 1.00 90.69 179 ARG A N 1
ATOM 1484 C CA . ARG A 1 179 ? 5.202 -17.237 2.823 1.00 90.69 179 ARG A CA 1
ATOM 1485 C C . ARG A 1 179 ? 5.697 -18.171 1.735 1.00 90.69 179 ARG A C 1
ATOM 1487 O O . ARG A 1 179 ? 5.371 -19.353 1.752 1.00 90.69 179 ARG A O 1
ATOM 1494 N N . ARG A 1 180 ? 6.541 -17.662 0.843 1.00 87.56 180 ARG A N 1
ATOM 1495 C CA . ARG A 1 180 ? 7.275 -18.494 -0.113 1.00 87.56 180 ARG A CA 1
ATOM 1496 C C . ARG A 1 180 ? 8.669 -18.842 0.417 1.00 87.56 180 ARG A C 1
ATOM 1498 O O . ARG A 1 180 ? 9.380 -17.958 0.900 1.00 87.56 180 ARG A O 1
ATOM 1505 N N . ASP A 1 181 ? 9.045 -20.117 0.361 1.00 84.25 181 ASP A N 1
ATOM 1506 C CA . ASP A 1 181 ? 10.386 -20.577 0.738 1.00 84.25 181 ASP A CA 1
ATOM 1507 C C . ASP A 1 181 ? 11.408 -20.435 -0.409 1.00 84.25 181 ASP A C 1
ATOM 1509 O O . ASP A 1 181 ? 11.111 -19.901 -1.479 1.00 84.25 181 ASP A O 1
ATOM 1513 N N . GLN A 1 182 ? 12.641 -20.897 -0.178 1.00 83.25 182 GLN A N 1
ATOM 1514 C CA . GLN A 1 182 ? 13.732 -20.807 -1.157 1.00 83.25 182 GLN A CA 1
ATOM 1515 C C . GLN A 1 182 ? 13.494 -21.636 -2.429 1.00 83.25 182 GLN A C 1
ATOM 1517 O O . GLN A 1 182 ? 14.085 -21.331 -3.461 1.00 83.25 182 GLN A O 1
ATOM 1522 N N . LEU A 1 183 ? 12.642 -22.663 -2.370 1.00 87.56 183 LEU A N 1
ATOM 1523 C CA . LEU A 1 183 ? 12.281 -23.505 -3.514 1.00 87.56 183 LEU A CA 1
ATOM 1524 C C . LEU A 1 183 ? 11.052 -22.971 -4.258 1.00 87.56 183 LEU A C 1
ATOM 1526 O O . LEU A 1 183 ? 10.641 -23.537 -5.269 1.00 87.56 183 LEU A O 1
ATOM 1530 N N . GLY A 1 184 ? 10.467 -21.875 -3.778 1.00 83.50 184 GLY A N 1
ATOM 1531 C CA . GLY A 1 184 ? 9.286 -21.278 -4.372 1.00 83.50 184 GLY A CA 1
ATOM 1532 C C . GLY A 1 184 ? 7.967 -21.874 -3.875 1.00 83.50 184 GLY A C 1
ATOM 1533 O O . GLY A 1 184 ? 6.922 -21.521 -4.421 1.00 83.50 184 GLY A O 1
ATOM 1534 N N . VAL A 1 185 ? 7.991 -22.735 -2.852 1.00 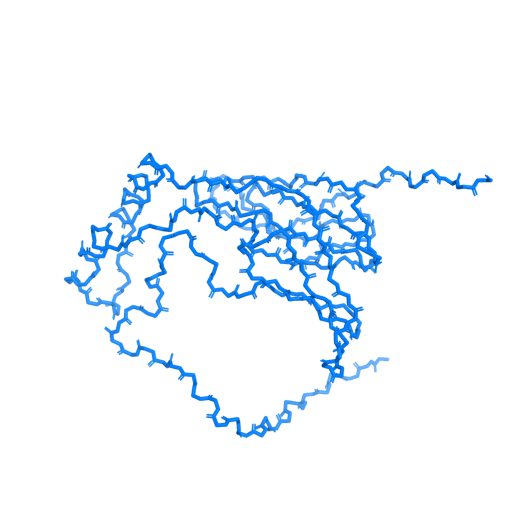91.56 185 VAL A N 1
ATOM 1535 C CA . VAL A 1 185 ? 6.789 -23.377 -2.302 1.00 91.56 185 VAL A CA 1
ATOM 1536 C C . VAL A 1 185 ? 6.092 -22.432 -1.326 1.00 91.56 185 VAL A C 1
ATOM 1538 O O . VAL A 1 185 ? 6.739 -21.753 -0.528 1.00 91.56 185 VAL A O 1
ATOM 1541 N N . GLU A 1 186 ? 4.764 -22.368 -1.414 1.00 92.81 186 GLU A N 1
ATOM 1542 C CA . GLU A 1 186 ? 3.917 -21.534 -0.562 1.00 92.81 186 GLU A CA 1
ATOM 1543 C C . GLU A 1 186 ? 3.499 -22.270 0.712 1.00 92.81 186 GLU A C 1
ATOM 1545 O O . GLU A 1 186 ? 2.975 -23.380 0.663 1.00 92.81 186 GLU A O 1
ATOM 1550 N N . HIS A 1 187 ? 3.696 -21.614 1.856 1.00 92.25 187 HIS A N 1
ATOM 1551 C CA . HIS A 1 187 ? 3.344 -22.114 3.181 1.00 92.25 187 HIS A CA 1
ATOM 1552 C C . HIS A 1 187 ? 2.431 -21.120 3.885 1.00 92.25 187 HIS A C 1
ATOM 1554 O O . HIS A 1 187 ? 2.797 -19.953 4.063 1.00 92.25 187 HIS A O 1
ATOM 1560 N N . VAL A 1 188 ? 1.270 -21.583 4.350 1.00 95.88 188 VAL A N 1
ATOM 1561 C CA . VAL A 1 188 ? 0.449 -20.803 5.284 1.00 95.88 188 VAL A CA 1
ATOM 1562 C C . VAL A 1 188 ? 1.231 -20.673 6.587 1.00 95.88 188 VAL A C 1
ATOM 1564 O O . VAL A 1 188 ? 1.603 -21.669 7.202 1.00 95.88 188 VAL A O 1
ATOM 1567 N N . THR A 1 189 ? 1.535 -19.440 6.974 1.00 94.69 189 THR A N 1
ATOM 1568 C CA . THR A 1 189 ? 2.398 -19.123 8.110 1.00 94.69 189 THR A CA 1
ATOM 1569 C C . THR A 1 189 ? 1.683 -18.135 9.018 1.00 94.69 189 THR A C 1
ATOM 1571 O O . THR A 1 189 ? 1.200 -17.099 8.559 1.00 94.69 189 THR A O 1
ATOM 1574 N N . MET A 1 190 ? 1.662 -18.446 10.312 1.00 96.88 190 MET A N 1
ATOM 1575 C CA . MET A 1 190 ? 1.243 -17.524 11.359 1.00 96.88 190 MET A CA 1
ATOM 1576 C C . MET A 1 190 ? 2.485 -17.016 12.094 1.00 96.88 190 MET A C 1
ATOM 1578 O O . MET A 1 190 ? 3.328 -17.811 12.509 1.00 96.88 190 MET A O 1
ATOM 1582 N N . LEU A 1 191 ? 2.615 -15.700 12.219 1.00 95.31 191 LEU A N 1
ATOM 1583 C CA . LEU A 1 191 ? 3.714 -15.039 12.921 1.00 95.31 191 LEU A CA 1
ATOM 1584 C C . LEU A 1 191 ? 3.157 -14.290 14.133 1.00 95.31 191 LEU A C 1
ATOM 1586 O O . LEU A 1 191 ? 2.088 -13.699 14.003 1.00 95.31 191 LEU A O 1
ATOM 1590 N N . PRO A 1 192 ? 3.855 -14.261 15.278 1.00 95.06 192 PRO A N 1
ATOM 1591 C CA . PRO A 1 192 ? 3.442 -13.428 16.399 1.00 95.06 192 PRO A CA 1
ATOM 1592 C C . PRO A 1 192 ? 3.550 -11.942 16.034 1.00 95.06 192 PRO A C 1
ATOM 1594 O O . PRO A 1 192 ? 4.523 -11.513 15.408 1.00 95.06 192 PRO A O 1
ATOM 1597 N N . LEU A 1 193 ? 2.561 -11.159 16.453 1.00 93.88 193 LEU A N 1
ATOM 1598 C CA . LEU A 1 193 ? 2.553 -9.704 16.391 1.00 93.88 193 LEU A CA 1
ATOM 1599 C C . LEU A 1 193 ? 2.705 -9.163 17.809 1.00 93.88 193 LEU A C 1
ATOM 1601 O O . LEU A 1 193 ? 1.808 -9.289 18.638 1.00 93.88 193 LEU A O 1
ATOM 1605 N N . LEU A 1 194 ? 3.853 -8.554 18.081 1.00 89.88 194 LEU A N 1
ATOM 1606 C CA . LEU A 1 194 ? 4.120 -7.912 19.361 1.00 89.88 194 LEU A CA 1
ATOM 1607 C C . LEU A 1 194 ? 3.733 -6.439 19.266 1.00 89.88 194 LEU A C 1
ATOM 1609 O O . LEU A 1 194 ? 4.166 -5.735 18.354 1.00 89.88 194 LEU A O 1
ATOM 1613 N N . ARG A 1 195 ? 2.919 -5.984 20.216 1.00 82.12 195 ARG A N 1
ATOM 1614 C CA . ARG A 1 195 ? 2.540 -4.581 20.371 1.00 82.12 195 ARG A CA 1
ATOM 1615 C C . ARG A 1 195 ? 3.166 -4.096 21.669 1.00 82.12 195 ARG A C 1
ATOM 1617 O O . ARG A 1 195 ? 2.726 -4.502 22.742 1.00 82.12 195 ARG A O 1
ATOM 1624 N N . ASP A 1 196 ? 4.203 -3.269 21.578 1.00 74.12 196 ASP A N 1
ATOM 1625 C CA . ASP A 1 196 ? 4.720 -2.590 22.765 1.00 74.12 196 ASP A CA 1
ATOM 1626 C C . ASP A 1 196 ? 3.610 -1.668 23.271 1.00 74.12 196 ASP A C 1
ATOM 1628 O O . ASP A 1 196 ? 3.165 -0.757 22.569 1.00 74.12 196 ASP A O 1
ATOM 1632 N N . GLY A 1 197 ? 3.076 -2.012 24.442 1.00 54.78 197 GLY A N 1
ATOM 1633 C CA . GLY A 1 197 ? 1.835 -1.462 24.961 1.00 54.78 197 GLY A CA 1
ATOM 1634 C C . GLY A 1 197 ? 1.806 0.062 24.924 1.00 54.78 197 GLY A C 1
ATOM 1635 O O . GLY A 1 197 ? 2.780 0.740 25.268 1.00 54.78 197 GLY A O 1
ATOM 1636 N N . ARG A 1 198 ? 0.633 0.592 24.555 1.00 47.25 198 ARG A N 1
ATOM 1637 C CA . ARG A 1 198 ? 0.181 1.921 24.975 1.00 47.25 198 ARG A CA 1
ATOM 1638 C C . ARG A 1 198 ? 0.661 2.141 26.409 1.00 47.25 198 ARG A C 1
ATOM 1640 O O . ARG A 1 198 ? 0.359 1.329 27.277 1.00 47.25 198 ARG A O 1
ATOM 1647 N N . ARG A 1 199 ? 1.410 3.218 26.657 1.00 40.03 199 ARG A N 1
ATOM 1648 C CA . ARG A 1 199 ? 1.592 3.698 28.028 1.00 40.03 199 ARG A CA 1
ATOM 1649 C C . ARG A 1 199 ? 0.195 3.902 28.596 1.00 40.03 199 ARG A C 1
ATOM 1651 O O . ARG A 1 199 ? -0.539 4.748 28.083 1.00 40.03 199 ARG A O 1
ATOM 1658 N N . ASP A 1 200 ? -0.155 3.108 29.598 1.00 36.28 200 ASP A N 1
ATOM 1659 C CA . ASP A 1 200 ? -1.324 3.348 30.423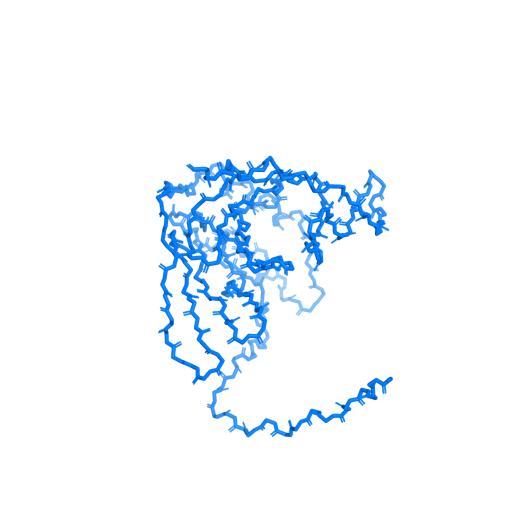 1.00 36.28 200 ASP A CA 1
ATOM 1660 C C . ASP A 1 200 ? -1.235 4.790 30.927 1.00 36.28 200 ASP A C 1
ATOM 1662 O O . ASP A 1 200 ? -0.285 5.180 31.611 1.00 36.28 200 ASP A O 1
ATOM 1666 N N . ALA A 1 201 ? -2.186 5.613 30.495 1.00 37.75 201 ALA A N 1
ATOM 1667 C CA . ALA A 1 201 ? -2.407 6.909 31.097 1.00 37.75 201 ALA A CA 1
ATOM 1668 C C . ALA A 1 201 ? -3.032 6.650 32.473 1.00 37.75 201 ALA A C 1
ATOM 1670 O O . ALA A 1 201 ? -4.203 6.279 32.566 1.00 37.75 201 ALA A O 1
ATOM 1671 N N . HIS A 1 202 ? -2.216 6.793 33.515 1.00 35.28 202 HIS A N 1
ATOM 1672 C CA . HIS A 1 202 ? -2.689 7.135 34.852 1.00 35.28 202 HIS A CA 1
ATOM 1673 C C . HIS A 1 202 ? -2.881 8.647 34.953 1.00 35.28 202 HIS A C 1
ATOM 1675 O O . HIS A 1 202 ? -2.036 9.383 34.389 1.00 35.28 202 HIS A O 1
#

Secondary structure (DSSP, 8-state):
-PPP-----------------TTS-TT---TT--SS--EEEETTEEEE--SSSSEEEEEETTS-EEEEEE------B--HHHHHHHHHHHHHSPPPTTS-HHHHHHHHHHSPPPSB--SEEEEEE-TT--EEEEEP--TT----EEEEE-TTS-EEEEEEPPTTEEEEEE-SSEEEEEEE-TTS-EEEEEEE----------

Radius of gyration: 19.98 Å; chains: 1; bounding box: 47×37×66 Å